Protein AF-A0A937RHE1-F1 (afdb_monomer)

Solvent-accessible surface area (backbone atoms only — not comparable to full-atom values): 15029 Å² total; per-residue (Å²): 144,81,67,66,70,60,59,54,51,48,53,62,42,54,72,34,67,71,50,38,52,54,50,46,67,74,44,35,87,71,42,50,63,52,26,55,53,49,40,38,48,42,70,46,71,78,55,60,64,62,79,79,52,76,48,65,84,82,64,41,83,76,36,77,43,82,47,74,41,59,58,66,60,47,47,50,53,52,52,56,64,56,53,80,70,56,85,48,73,66,47,54,58,52,46,58,68,46,66,73,49,72,81,49,36,36,16,33,38,41,34,26,29,76,56,45,65,76,44,75,66,50,42,71,42,32,18,44,83,89,45,78,41,71,59,81,38,77,48,76,50,92,69,33,27,41,45,35,30,20,69,41,74,59,48,33,42,36,44,26,52,55,89,83,68,91,41,73,49,71,47,97,68,41,20,29,60,34,40,34,88,60,88,67,59,71,42,74,41,85,92,28,60,38,48,80,73,63,54,52,66,70,26,30,45,85,70,89,88,71,93,77,92,58,55,74,29,51,77,76,66,95,68,20,42,42,57,55,56,11,48,75,71,77,35,90,66,64,54,72,70,58,50,53,56,37,31,53,41,74,75,56,71,49,77,45,71,62,129

pLDDT: mean 84.29, std 11.96, range [44.97, 96.94]

Sequence (259 aa):
ARARPFAELARQRLGDPEVADVLRGAVAAELDPVVAWLDRLRRLEMVPFGHLVPDEAMLPEESLRFCYVDAGWVRAAVDGA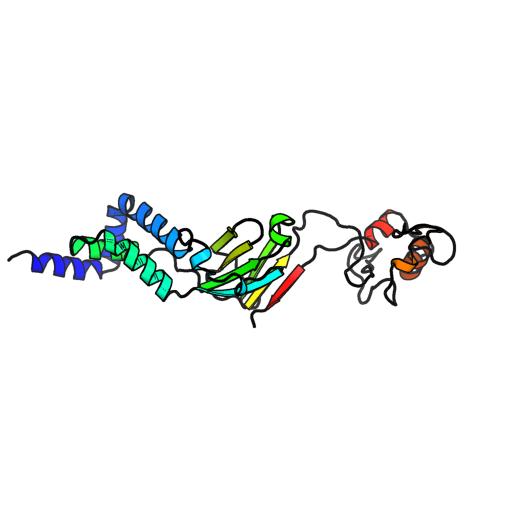LSVGVGHTLDSELNDLATAGAAPPGSGVLIRSTLVPNWPKTVITGYRGAAPVEPVRRIVVGTDIWLLLFPGLIDALTLAEPPQGLHFGLGDLETIQLRHLTGDIGSPVEDGDFPDPPGFDRFLRPITGGVGDGVLSLAGSDGSLLPELAAAHGLSTLASCQFALQMIKAPQLQTFERP

Mean predicted aligned error: 11.39 Å

Secondary structure (DSSP, 8-state):
---HHHHHHHHHHHTSHHHHHHHHHHTHHHHHHHHHHHHHHHTTTTS-HHHHS-SGGGS-TTEEEEEE--HHHHHHHHHHHHHTT-SSHHHHHHHHHHHTSPPPPSEEEEEE-THHHH-TT-EEEEEETTEEE--SEEEEETTTEEEEEESS--SEEEEE--S---EES--TTS-EEEE-SSSSTTPEEEEEEESSSS-GGGGBPPPSS-SS---B--SSSTT-HHHHHHHHTT-S---HHHHHHHTEEPPPEEEEE--

Nearest PDB structures (foldseek):
  7bk7-assembly2_BBB  TM=6.772E-01  e=6.137E-01  Pseudomonas [fluorescens] SBW25
  6nfs-assembly1_A  TM=6.729E-01  e=7.378E-01  Pseudomonas fluorescens
  4m9p-assembly1_A  TM=5.077E-01  e=3.641E+00  Homo sapiens
  1ywq-assembly1_A-2  TM=4.582E-01  e=6.328E+00  Bacillus cereus ATCC 14579

Radius of gyration: 29.68 Å; Cα contacts (8 Å, |Δi|>4): 368; chains: 1; bounding box: 83×34×88 Å

Organism: NCBI:txid1836974

Foldseek 3Di:
DPPPPVLVVVVVQLVPVVSLVVVCVVCVVVLVVVLVVLVCLLAVVVPDVCVVVVDCVVADEQDKDKFFDDQVVSLVVLVVVLVVPDPDSVSVSVSVSSSPHDRRFGIKMKGFYPCCQVQVPKDKWFADPPDTWAFPDWDDDDRGMIITTTNHDGFKMKTWHDQPDFDFAADPQQWFFQADCDDVGLHGDVVRTPPVVHDVQLQFDDDPPDDDDGHGQCDDDPSHDQCVSCVSVVHRGDDPVNVRSRRTDDIDMDMDGDD

Structure (mmCIF, N/CA/C/O backbone):
data_AF-A0A937RHE1-F1
#
_entry.id   AF-A0A937RHE1-F1
#
loop_
_atom_site.group_PDB
_atom_site.id
_atom_site.type_symbol
_atom_site.label_atom_id
_atom_site.label_alt_id
_atom_site.label_comp_id
_atom_site.label_asym_id
_atom_site.label_entity_id
_atom_site.label_seq_id
_atom_site.pdbx_PDB_ins_code
_atom_site.Cartn_x
_atom_site.Cartn_y
_atom_site.Cartn_z
_atom_site.occupancy
_atom_site.B_iso_or_equiv
_atom_site.auth_seq_id
_atom_site.auth_comp_id
_atom_site.auth_asym_id
_atom_site.auth_atom_id
_atom_site.pdbx_PDB_model_num
ATOM 1 N N . ALA A 1 1 ? -34.810 2.167 46.312 1.00 44.97 1 ALA A N 1
ATOM 2 C CA . ALA A 1 1 ? -35.051 1.004 45.428 1.00 44.97 1 ALA A CA 1
ATOM 3 C C . ALA A 1 1 ? -36.048 1.303 44.281 1.00 44.97 1 ALA A C 1
ATOM 5 O O . ALA A 1 1 ? -36.956 0.516 44.063 1.00 44.97 1 ALA A O 1
ATOM 6 N N . ARG A 1 2 ? -35.908 2.407 43.517 1.00 46.69 2 ARG A N 1
ATOM 7 C CA . ARG A 1 2 ? -36.928 2.820 42.514 1.00 46.69 2 ARG A CA 1
ATOM 8 C C . ARG A 1 2 ? -36.410 3.191 41.106 1.00 46.69 2 ARG A C 1
ATOM 10 O O . ARG A 1 2 ? -37.212 3.603 40.285 1.00 46.69 2 ARG A O 1
ATOM 17 N N . ALA A 1 3 ? -35.121 3.009 40.802 1.00 47.09 3 ALA A N 1
ATOM 18 C CA . ALA A 1 3 ? -34.521 3.430 39.520 1.00 47.09 3 ALA A CA 1
ATOM 19 C C . ALA A 1 3 ? -34.514 2.361 38.399 1.00 47.09 3 ALA A C 1
ATOM 21 O O . ALA A 1 3 ? -34.183 2.671 37.261 1.00 47.09 3 ALA A O 1
ATOM 22 N N . ARG A 1 4 ? -34.887 1.105 38.690 1.00 50.56 4 ARG A N 1
ATOM 23 C CA . ARG A 1 4 ? -34.807 -0.009 37.721 1.00 50.56 4 ARG A CA 1
ATOM 24 C C . ARG A 1 4 ? -35.717 0.099 36.475 1.00 50.56 4 ARG A C 1
ATOM 26 O O . ARG A 1 4 ? -35.223 -0.252 35.411 1.00 50.56 4 ARG A O 1
ATOM 33 N N . PRO A 1 5 ? -36.969 0.605 36.532 1.00 57.25 5 PRO A N 1
ATOM 34 C CA . PRO A 1 5 ? -37.855 0.552 35.364 1.00 57.25 5 PRO A CA 1
ATOM 35 C C . PRO A 1 5 ? -37.508 1.575 34.271 1.00 57.25 5 PRO A C 1
ATOM 37 O O . PRO A 1 5 ? -37.823 1.345 33.111 1.00 57.25 5 PRO A O 1
ATOM 40 N N . PHE A 1 6 ? -36.841 2.686 34.608 1.00 53.88 6 PHE A N 1
ATOM 41 C CA . PHE A 1 6 ? -36.452 3.693 33.613 1.00 53.88 6 PHE A CA 1
ATOM 42 C C . PHE A 1 6 ? -35.249 3.241 32.781 1.00 53.88 6 PHE A C 1
ATOM 44 O O . PHE A 1 6 ? -35.276 3.364 31.565 1.00 53.88 6 PHE A O 1
ATOM 51 N N . ALA A 1 7 ? -34.229 2.662 33.424 1.00 55.97 7 ALA A N 1
ATOM 52 C CA . ALA A 1 7 ? -33.053 2.137 32.729 1.00 55.97 7 ALA A CA 1
ATOM 53 C C . ALA A 1 7 ? -33.411 0.975 31.789 1.00 55.97 7 ALA A C 1
ATOM 55 O O . ALA A 1 7 ? -32.849 0.850 30.714 1.00 55.97 7 ALA A O 1
ATOM 56 N N . GLU A 1 8 ? -34.369 0.130 32.168 1.00 57.59 8 GLU A N 1
ATOM 57 C CA . GLU A 1 8 ? -34.818 -0.989 31.332 1.00 57.59 8 GLU A CA 1
ATOM 58 C C . GLU A 1 8 ? -35.641 -0.515 30.121 1.00 57.59 8 GLU A C 1
ATOM 60 O O . GLU A 1 8 ? -35.449 -1.009 29.012 1.00 57.59 8 GLU A O 1
ATOM 65 N N . LEU A 1 9 ? -36.485 0.508 30.307 1.00 59.41 9 LEU A N 1
ATOM 66 C CA . LEU A 1 9 ? -37.241 1.148 29.227 1.00 59.41 9 LEU A CA 1
ATOM 67 C C . LEU A 1 9 ? -36.334 1.951 28.280 1.00 59.41 9 LEU A C 1
ATOM 69 O O . LEU A 1 9 ? -36.542 1.924 27.069 1.00 59.41 9 LEU A O 1
ATOM 73 N N . ALA A 1 10 ? -35.322 2.639 28.819 1.00 58.56 10 ALA A N 1
ATOM 74 C CA . ALA A 1 10 ? -34.298 3.330 28.039 1.00 58.56 10 ALA A CA 1
ATOM 75 C C . ALA A 1 10 ? -33.525 2.335 27.167 1.00 58.56 10 ALA A C 1
ATOM 77 O O . ALA A 1 10 ? -33.456 2.529 25.960 1.00 58.56 10 ALA A O 1
ATOM 78 N N . ARG A 1 11 ? -33.084 1.205 27.731 1.00 58.00 11 ARG A N 1
ATOM 79 C CA . ARG A 1 11 ? -32.400 0.129 26.996 1.00 58.00 11 ARG A CA 1
ATOM 80 C C . ARG A 1 11 ? -33.259 -0.488 25.892 1.00 58.00 11 ARG A C 1
ATOM 82 O O . ARG A 1 11 ? -32.779 -0.724 24.789 1.00 58.00 11 ARG A O 1
ATOM 89 N N . GLN A 1 12 ? -34.546 -0.706 26.168 1.00 64.00 12 GLN A N 1
ATOM 90 C CA . GLN A 1 12 ? -35.499 -1.213 25.176 1.00 64.00 12 GLN A CA 1
ATOM 91 C C . GLN A 1 12 ? -35.728 -0.218 24.027 1.00 64.00 12 GLN A C 1
ATOM 93 O O . GLN A 1 12 ? -35.983 -0.636 22.902 1.00 64.00 12 GLN A O 1
ATOM 98 N N . ARG A 1 13 ? -35.626 1.089 24.302 1.00 62.69 13 ARG A N 1
ATOM 99 C CA . ARG A 1 13 ? -35.752 2.158 23.304 1.00 62.69 13 ARG A CA 1
ATOM 100 C C . ARG A 1 13 ? -34.444 2.459 22.577 1.00 62.69 13 ARG A C 1
ATOM 102 O O . ARG A 1 13 ? -34.505 2.775 21.406 1.00 62.69 13 ARG A O 1
ATOM 109 N N . LEU A 1 14 ? -33.282 2.304 23.205 1.00 60.06 14 LEU A N 1
ATOM 110 C CA . LEU A 1 14 ? -31.975 2.397 22.540 1.00 60.06 14 LEU A CA 1
ATOM 111 C C . LEU A 1 14 ? -31.727 1.247 21.555 1.00 60.06 14 LEU A C 1
ATOM 113 O O . LEU A 1 14 ? -30.975 1.416 20.603 1.00 60.06 14 LEU A O 1
ATOM 117 N N . GLY A 1 15 ? -32.378 0.097 21.752 1.00 63.94 15 GLY A N 1
ATOM 118 C CA . GLY A 1 15 ? -32.397 -0.982 20.762 1.00 63.94 15 GLY A CA 1
ATOM 119 C C . GLY A 1 15 ? -33.229 -0.674 19.508 1.00 63.94 15 GLY A C 1
ATOM 120 O O . GLY A 1 15 ? -33.158 -1.436 18.546 1.00 63.94 15 GLY A O 1
ATOM 121 N N . ASP A 1 16 ? -34.017 0.408 19.511 1.00 75.38 16 ASP A N 1
ATOM 122 C CA . ASP A 1 16 ? -34.764 0.886 18.348 1.00 75.38 16 ASP A CA 1
ATOM 123 C C . ASP A 1 16 ? -33.854 1.793 17.492 1.00 75.38 16 ASP A C 1
ATOM 125 O O . ASP A 1 16 ? -33.416 2.842 17.980 1.00 75.38 16 ASP A O 1
ATOM 129 N N . PRO A 1 17 ? -33.539 1.417 16.236 1.00 70.75 17 PRO A N 1
ATOM 130 C CA . PRO A 1 17 ? -32.607 2.167 15.395 1.00 70.75 17 PRO A CA 1
ATOM 131 C C . PRO A 1 17 ? -33.043 3.619 15.154 1.00 70.75 17 PRO A C 1
ATOM 133 O O . PRO A 1 17 ? -32.187 4.499 15.119 1.00 70.75 17 PRO A O 1
ATOM 136 N N . GLU A 1 18 ? -34.349 3.906 15.082 1.00 75.00 18 GLU A N 1
ATOM 137 C CA . GLU A 1 18 ? -34.843 5.286 14.932 1.00 75.00 18 GLU A CA 1
ATOM 138 C C . GLU A 1 18 ? -34.515 6.149 16.158 1.00 75.00 18 GLU A C 1
ATOM 140 O O . GLU A 1 18 ? -34.122 7.310 16.039 1.00 75.00 18 GLU A O 1
ATOM 145 N N . VAL A 1 19 ? -34.651 5.587 17.359 1.00 74.44 19 VAL A N 1
ATOM 146 C CA . VAL A 1 19 ? -34.380 6.306 18.610 1.00 74.44 19 VAL A CA 1
ATOM 147 C C . VAL A 1 19 ? -32.877 6.474 18.821 1.00 74.44 19 VAL A C 1
ATOM 149 O O . VAL A 1 19 ? -32.442 7.535 19.271 1.00 74.44 19 VAL A O 1
ATOM 152 N N . ALA A 1 20 ? -32.081 5.460 18.476 1.00 70.44 20 ALA A N 1
ATOM 153 C CA . ALA A 1 20 ? -30.625 5.534 18.519 1.00 70.44 20 ALA A CA 1
ATOM 154 C C . ALA A 1 20 ? -30.082 6.639 17.598 1.00 70.44 20 ALA A C 1
ATOM 156 O O . ALA A 1 20 ? -29.205 7.397 18.013 1.00 70.44 20 ALA A O 1
ATOM 157 N N . ASP A 1 21 ? -30.640 6.786 16.393 1.00 75.88 21 ASP A N 1
ATOM 158 C CA . ASP A 1 21 ? -30.241 7.834 15.449 1.00 75.88 21 ASP A CA 1
ATOM 159 C C . ASP A 1 21 ? -30.641 9.236 15.930 1.00 75.88 21 ASP A C 1
ATOM 161 O O . ASP A 1 21 ? -29.837 10.170 15.853 1.00 75.88 21 ASP A O 1
ATOM 165 N N . VAL A 1 22 ? -31.840 9.396 16.502 1.00 79.62 22 VAL A N 1
ATOM 166 C CA . VAL A 1 22 ? -32.271 10.673 17.101 1.00 79.62 22 VAL A CA 1
ATOM 167 C C . VAL A 1 22 ? -31.386 11.055 18.290 1.00 79.62 22 VAL A C 1
ATOM 169 O O . VAL A 1 22 ? -30.974 12.211 18.405 1.00 79.62 22 VAL A O 1
ATOM 172 N N . LEU A 1 23 ? -31.063 10.097 19.164 1.00 73.69 23 LEU A N 1
ATOM 173 C CA . LEU A 1 23 ? -30.170 10.326 20.299 1.00 73.69 23 LEU A CA 1
ATOM 174 C C . LEU A 1 23 ? -28.760 10.672 19.831 1.00 73.69 23 LEU A C 1
ATOM 176 O O . LEU A 1 23 ? -28.210 11.664 20.301 1.00 73.69 23 LEU A O 1
ATOM 180 N N . ARG A 1 24 ? -28.204 9.928 18.867 1.00 74.19 24 ARG A N 1
ATOM 181 C CA . ARG A 1 24 ? -26.902 10.244 18.269 1.00 74.19 24 ARG A CA 1
ATOM 182 C C . ARG A 1 24 ? -26.891 11.660 17.705 1.00 74.19 24 ARG A C 1
ATOM 184 O O . ARG A 1 24 ? -25.941 12.383 17.965 1.00 74.19 24 ARG A O 1
ATOM 191 N N . GLY A 1 25 ? -27.944 12.077 17.001 1.00 76.81 25 GLY A N 1
ATOM 192 C CA . GLY A 1 25 ? -28.067 13.447 16.501 1.00 76.81 25 GLY A CA 1
ATOM 193 C C . GLY A 1 25 ? -28.091 14.501 17.615 1.00 76.81 25 GLY A C 1
ATOM 194 O O . GLY A 1 25 ? -27.499 15.566 17.465 1.00 76.81 25 GLY A O 1
ATOM 195 N N . ALA A 1 26 ? -28.733 14.201 18.746 1.00 81.38 26 ALA A N 1
ATOM 196 C CA . ALA A 1 26 ? -28.833 15.117 19.881 1.00 81.38 26 ALA A CA 1
ATOM 197 C C . ALA A 1 26 ? -27.526 15.262 20.681 1.00 81.38 26 ALA A C 1
ATOM 199 O O . ALA A 1 26 ? -27.297 16.329 21.244 1.00 81.38 26 ALA A O 1
ATOM 200 N N . VAL A 1 27 ? -26.688 14.218 20.727 1.00 80.75 27 VAL A N 1
ATOM 201 C CA . VAL A 1 27 ? -25.397 14.209 21.451 1.00 80.75 27 VAL A CA 1
ATOM 202 C C . VAL A 1 27 ? -24.177 14.148 20.521 1.00 80.75 27 VAL A C 1
ATOM 204 O O . VAL A 1 27 ? -23.081 13.772 20.936 1.00 80.75 27 VAL A O 1
ATOM 207 N N . ALA A 1 28 ? -24.356 14.475 19.238 1.00 80.81 28 ALA A N 1
ATOM 208 C CA . ALA A 1 28 ? -23.305 14.363 18.224 1.00 80.81 28 ALA A CA 1
ATOM 209 C C . ALA A 1 28 ? -22.084 15.226 18.570 1.00 80.81 28 ALA A C 1
ATOM 211 O O . ALA A 1 28 ? -20.951 14.774 18.449 1.00 80.81 28 ALA A O 1
ATOM 212 N N . ALA A 1 29 ? -22.304 16.444 19.075 1.00 84.56 29 ALA A N 1
ATOM 213 C CA . ALA A 1 29 ? -21.222 17.363 19.420 1.00 84.56 29 ALA A CA 1
ATOM 214 C C . ALA A 1 29 ? -20.269 16.783 20.483 1.00 84.56 29 ALA A C 1
ATOM 216 O O . ALA A 1 29 ? -19.065 17.044 20.446 1.00 84.56 29 ALA A O 1
ATOM 217 N N . GLU A 1 30 ? -20.797 15.987 21.413 1.00 83.44 30 GLU A N 1
ATOM 218 C CA . GLU A 1 30 ? -20.032 15.312 22.456 1.00 83.44 30 GLU A CA 1
ATOM 219 C C . GLU A 1 30 ? -19.491 13.944 22.014 1.00 83.44 30 GLU A C 1
ATOM 221 O O . GLU A 1 30 ? -18.384 13.572 22.410 1.00 83.44 30 GLU A O 1
ATOM 226 N N . LEU A 1 31 ? -20.241 13.194 21.197 1.00 82.12 31 LEU A N 1
ATOM 227 C CA . LEU A 1 31 ? -19.858 11.850 20.750 1.00 82.12 31 LEU A CA 1
ATOM 228 C C . LEU A 1 31 ? -18.868 11.848 19.582 1.00 82.12 31 LEU A C 1
ATOM 230 O O . LEU A 1 31 ? -17.994 10.981 19.547 1.00 82.12 31 LEU A O 1
ATOM 234 N N . ASP A 1 32 ? -18.958 12.791 18.647 1.00 86.88 32 ASP A N 1
ATOM 235 C CA . ASP A 1 32 ? -18.118 12.821 17.443 1.00 86.88 32 ASP A CA 1
ATOM 236 C C . ASP A 1 32 ? -16.611 12.831 17.766 1.00 86.88 32 ASP A C 1
ATOM 238 O O . ASP A 1 32 ? -15.871 12.049 17.158 1.00 86.88 32 ASP A O 1
ATOM 242 N N . PRO A 1 33 ? -16.110 13.610 18.752 1.00 89.12 33 PRO A N 1
ATOM 243 C CA . PRO A 1 33 ? -14.707 13.540 19.159 1.00 89.12 33 PRO A CA 1
ATOM 244 C C . PRO A 1 33 ? -14.303 12.162 19.699 1.00 89.12 33 PRO A C 1
ATOM 246 O O . PRO A 1 33 ? -13.182 11.709 19.454 1.00 89.12 33 PRO A O 1
ATOM 249 N N . VAL A 1 34 ? -15.207 11.484 20.415 1.00 88.12 34 VAL A N 1
ATOM 250 C CA . VAL A 1 34 ? -14.971 10.143 20.968 1.00 88.12 34 VAL A CA 1
ATOM 251 C C . VAL A 1 34 ? -14.924 9.115 19.845 1.00 88.12 34 VAL A C 1
ATOM 253 O O . VAL A 1 34 ? -13.983 8.328 19.784 1.00 88.12 34 VAL A O 1
ATOM 256 N N . VAL A 1 35 ? -15.883 9.150 18.917 1.00 88.81 35 VAL A N 1
ATOM 257 C CA . VAL A 1 35 ? -15.904 8.267 17.743 1.00 88.81 35 VAL A CA 1
ATOM 258 C C . VAL A 1 35 ? -14.654 8.479 16.896 1.00 88.81 35 VAL A C 1
ATOM 260 O O . VAL A 1 35 ? -13.988 7.503 16.555 1.00 88.81 35 VAL A O 1
ATOM 263 N N . ALA A 1 36 ? -14.268 9.731 16.635 1.00 90.69 36 ALA A N 1
ATOM 264 C CA . ALA A 1 36 ? -13.051 10.052 15.897 1.00 90.69 36 ALA A CA 1
ATOM 265 C C . ALA A 1 36 ? -11.793 9.525 16.606 1.00 90.69 36 ALA A C 1
ATOM 267 O O . ALA A 1 36 ? -10.903 8.966 15.960 1.00 90.69 36 ALA A O 1
ATOM 268 N N . TRP A 1 37 ? -11.716 9.656 17.933 1.00 92.19 37 TRP A N 1
ATOM 269 C CA . TRP A 1 37 ? -10.617 9.107 18.727 1.00 92.19 37 TRP A CA 1
ATOM 270 C C . TRP A 1 37 ? -10.583 7.569 18.689 1.00 92.19 37 TRP A C 1
ATOM 272 O O . TRP A 1 37 ? -9.520 6.983 18.470 1.00 92.19 37 TRP A O 1
ATOM 282 N N . LEU A 1 38 ? -11.735 6.905 18.812 1.00 92.19 38 LEU A N 1
ATOM 283 C CA . LEU A 1 38 ? -11.844 5.450 18.688 1.00 92.19 38 LEU A CA 1
ATOM 284 C C . LEU A 1 38 ? -11.510 4.970 17.273 1.00 92.19 38 LEU A C 1
ATOM 286 O O . LEU A 1 38 ? -10.869 3.940 17.112 1.00 92.19 38 LEU A O 1
ATOM 290 N N . ASP A 1 39 ? -11.864 5.718 16.234 1.00 92.69 39 ASP A N 1
ATOM 291 C CA . ASP A 1 39 ? -11.529 5.374 14.853 1.00 92.69 39 ASP A CA 1
ATOM 292 C C . ASP A 1 39 ? -10.020 5.413 14.597 1.00 92.69 39 ASP A C 1
ATOM 294 O O . ASP A 1 39 ? -9.490 4.581 13.856 1.00 92.69 39 ASP A O 1
ATOM 298 N N . ARG A 1 40 ? -9.297 6.316 15.270 1.00 94.31 40 ARG A N 1
ATOM 299 C CA . ARG A 1 40 ? -7.829 6.279 15.290 1.00 94.31 40 ARG A CA 1
ATOM 300 C C . ARG A 1 40 ? -7.320 4.990 15.938 1.00 94.31 40 ARG A C 1
ATOM 302 O O . ARG A 1 40 ? -6.376 4.393 15.423 1.00 94.31 40 ARG A O 1
ATOM 309 N N . LEU A 1 41 ? -7.956 4.514 17.015 1.00 93.25 41 LEU A N 1
ATOM 310 C CA . LEU A 1 41 ? -7.621 3.220 17.628 1.00 93.25 41 LEU A CA 1
ATOM 311 C C . LEU A 1 41 ? -7.898 2.056 16.671 1.00 93.25 41 LEU A C 1
ATOM 313 O O . LEU A 1 41 ? -7.043 1.189 16.512 1.00 93.25 41 LEU A O 1
ATOM 317 N N . ARG A 1 42 ? -9.050 2.067 15.986 1.00 93.31 42 ARG A N 1
ATOM 318 C CA . ARG A 1 42 ? -9.441 1.034 15.013 1.00 93.31 42 ARG A CA 1
ATOM 319 C C . ARG A 1 42 ? -8.471 0.941 13.837 1.00 93.31 42 ARG A C 1
ATOM 321 O O . ARG A 1 42 ? -8.188 -0.152 13.360 1.00 93.31 42 ARG A O 1
ATOM 328 N N . ARG A 1 43 ? -7.899 2.073 13.413 1.00 93.88 43 ARG A N 1
ATOM 329 C CA . ARG A 1 43 ? -6.814 2.140 12.416 1.00 93.88 43 ARG A CA 1
ATOM 330 C C . ARG A 1 43 ? -5.419 1.899 13.000 1.00 93.88 43 ARG A C 1
ATOM 332 O O . ARG A 1 43 ? -4.430 2.092 12.294 1.00 93.88 43 ARG A O 1
ATOM 339 N N . LEU A 1 44 ? -5.320 1.474 14.260 1.00 93.94 44 LEU A N 1
ATOM 340 C CA . LEU A 1 44 ? -4.080 1.177 14.988 1.00 93.94 44 LEU A CA 1
ATOM 341 C C . LEU A 1 44 ? -3.164 2.394 15.193 1.00 93.94 44 LEU A C 1
ATOM 343 O O . LEU A 1 44 ? -1.952 2.246 15.341 1.00 93.94 44 LEU A O 1
ATOM 347 N N . GLU A 1 45 ? -3.683 3.622 15.123 1.00 93.75 45 GLU A N 1
ATOM 348 C CA . GLU A 1 45 ? -2.861 4.844 15.176 1.00 93.75 45 GLU A CA 1
ATOM 349 C C . GLU A 1 45 ? -2.207 5.074 16.530 1.00 93.75 45 GLU A C 1
ATOM 351 O O . GLU A 1 45 ? -1.165 5.716 16.615 1.00 93.75 45 GLU A O 1
ATOM 356 N N . MET A 1 46 ? -2.821 4.536 17.576 1.00 90.19 46 MET A N 1
ATOM 357 C CA . MET A 1 46 ? -2.379 4.694 18.957 1.00 90.19 46 MET A CA 1
ATOM 358 C C . MET A 1 46 ? -1.626 3.469 19.478 1.00 90.19 46 MET A C 1
ATOM 360 O O . MET A 1 46 ? -1.300 3.415 20.658 1.00 90.19 46 MET A O 1
ATOM 364 N N . VAL A 1 47 ? -1.357 2.487 18.613 1.00 91.44 47 VAL A N 1
ATOM 365 C CA . VAL A 1 47 ? -0.666 1.250 18.976 1.00 91.44 47 VAL A CA 1
ATOM 366 C C . VAL A 1 47 ? 0.814 1.399 18.615 1.00 91.44 47 VAL A C 1
ATOM 368 O O . VAL A 1 47 ? 1.131 1.545 17.431 1.00 91.44 47 VAL A O 1
ATOM 371 N N . PRO A 1 48 ? 1.733 1.384 19.599 1.00 91.56 48 PRO A N 1
ATOM 372 C CA . PRO A 1 48 ? 3.161 1.421 19.315 1.00 91.56 48 PRO A CA 1
ATOM 373 C C . PRO A 1 48 ? 3.592 0.255 18.423 1.00 91.56 48 PRO A C 1
ATOM 375 O O . PRO A 1 48 ? 3.124 -0.871 18.586 1.00 91.56 48 PRO A O 1
ATOM 378 N N . PHE A 1 49 ? 4.534 0.512 17.514 1.00 90.31 49 PHE A N 1
ATOM 379 C CA . PHE A 1 49 ? 4.984 -0.483 16.539 1.00 90.31 49 PHE A CA 1
ATOM 380 C C . PHE A 1 49 ? 5.506 -1.776 17.180 1.00 90.31 49 PHE A C 1
ATOM 382 O O . PHE A 1 49 ? 5.194 -2.854 16.690 1.00 90.31 49 PHE A O 1
ATOM 389 N N . GLY A 1 50 ? 6.202 -1.689 18.319 1.00 91.12 50 GLY A N 1
ATOM 390 C CA . GLY A 1 50 ? 6.687 -2.868 19.047 1.00 91.12 50 GLY A CA 1
ATOM 391 C C . GLY A 1 50 ? 5.583 -3.797 19.574 1.00 91.12 50 GLY A C 1
ATOM 392 O O . GLY A 1 50 ? 5.869 -4.928 19.938 1.00 91.12 50 GLY A O 1
ATOM 393 N N . HIS A 1 51 ? 4.316 -3.368 19.598 1.00 90.94 51 HIS A N 1
ATOM 394 C CA . HIS A 1 51 ? 3.189 -4.269 19.870 1.00 90.94 51 HIS A CA 1
ATOM 395 C C . HIS A 1 51 ? 2.646 -4.947 18.607 1.00 90.94 51 HIS A C 1
ATOM 397 O O . HIS A 1 51 ? 1.982 -5.974 18.714 1.00 90.94 51 HIS A O 1
ATOM 403 N N . LEU A 1 52 ? 2.908 -4.380 17.427 1.00 91.38 52 LEU A N 1
ATOM 404 C CA . LEU A 1 52 ? 2.525 -4.950 16.133 1.00 91.38 52 LEU A CA 1
ATOM 405 C C . LEU A 1 52 ? 3.583 -5.938 15.630 1.00 91.38 52 LEU A C 1
ATOM 407 O O . LEU A 1 52 ? 3.243 -6.983 15.081 1.00 91.38 52 LEU A O 1
ATOM 411 N N . VAL A 1 53 ? 4.859 -5.610 15.843 1.00 93.31 53 VAL A N 1
ATOM 412 C CA . VAL A 1 53 ? 6.020 -6.432 15.489 1.00 93.31 53 VAL A CA 1
ATOM 413 C C . VAL A 1 53 ? 6.913 -6.556 16.731 1.00 93.31 53 VAL A C 1
ATOM 415 O O . VAL A 1 53 ? 7.815 -5.740 16.918 1.00 93.31 53 VAL A O 1
ATOM 418 N N . PRO A 1 54 ? 6.630 -7.522 17.626 1.00 90.62 54 PRO A N 1
ATOM 419 C CA . PRO A 1 54 ? 7.360 -7.659 18.889 1.00 90.62 54 PRO A CA 1
ATOM 420 C C . PRO A 1 54 ? 8.814 -8.112 18.749 1.00 90.62 54 PRO A C 1
ATOM 422 O O . PRO A 1 54 ? 9.625 -7.812 19.621 1.00 90.62 54 PRO A O 1
ATOM 425 N N . ASP A 1 55 ? 9.137 -8.838 17.679 1.00 91.50 55 ASP A N 1
ATOM 426 C CA . ASP A 1 55 ? 10.472 -9.374 17.418 1.00 91.50 55 ASP A CA 1
ATOM 427 C C . ASP A 1 55 ? 10.964 -8.902 16.045 1.00 91.50 55 ASP A C 1
ATOM 429 O O . ASP A 1 55 ? 10.230 -8.956 15.056 1.00 91.50 55 ASP A O 1
ATOM 433 N N . GLU A 1 56 ? 12.214 -8.452 15.970 1.00 85.62 56 GLU A N 1
ATOM 434 C CA . GLU A 1 56 ? 12.825 -7.976 14.729 1.00 85.62 56 GLU A CA 1
ATOM 435 C C . GLU A 1 56 ? 12.884 -9.066 13.645 1.00 85.62 56 GLU A C 1
ATOM 437 O O . GLU A 1 56 ? 12.718 -8.774 12.460 1.00 85.62 56 GLU A O 1
ATOM 442 N N . ALA A 1 57 ? 13.017 -10.338 14.028 1.00 93.06 57 ALA A N 1
ATOM 443 C CA . ALA A 1 57 ? 13.011 -11.464 13.099 1.00 93.06 57 ALA A CA 1
ATOM 444 C C . ALA A 1 57 ? 11.661 -11.647 12.380 1.00 93.06 57 ALA A C 1
ATOM 446 O O . ALA A 1 57 ? 11.597 -12.306 11.337 1.00 93.06 57 ALA A O 1
ATOM 447 N N . MET A 1 58 ? 10.575 -11.056 12.893 1.00 93.38 58 MET A N 1
ATOM 448 C CA . MET A 1 58 ? 9.279 -11.055 12.207 1.00 93.38 58 MET A CA 1
ATOM 449 C C . MET A 1 58 ? 9.288 -10.148 10.970 1.00 93.38 58 MET A C 1
ATOM 451 O O . MET A 1 58 ? 8.590 -10.446 9.995 1.00 93.38 58 MET A O 1
ATOM 455 N N . LEU A 1 59 ? 10.108 -9.090 10.975 1.00 95.69 59 LEU A N 1
ATOM 456 C CA . LEU A 1 59 ? 10.283 -8.166 9.854 1.00 95.69 59 LEU A CA 1
ATOM 457 C C . LEU A 1 59 ? 11.780 -7.852 9.613 1.00 95.69 59 LEU A C 1
ATOM 459 O O . LEU A 1 59 ? 12.247 -6.754 9.942 1.00 95.69 59 LEU A O 1
ATOM 463 N N . PRO A 1 60 ? 12.537 -8.808 9.035 1.00 95.06 60 PRO 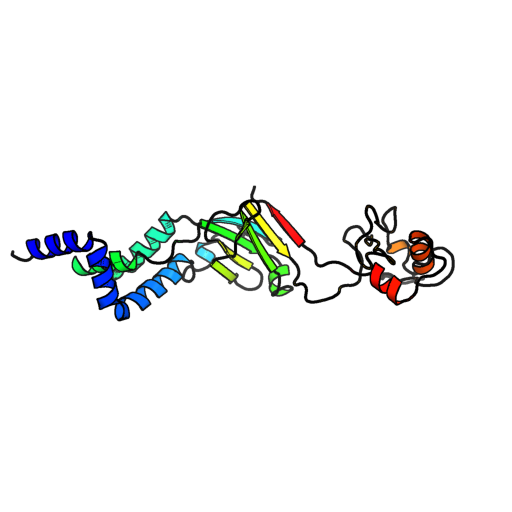A N 1
ATOM 464 C CA . PRO A 1 60 ? 13.940 -8.608 8.672 1.00 95.06 60 PRO A CA 1
ATOM 465 C C . PRO A 1 60 ? 14.133 -7.491 7.638 1.00 95.06 60 PRO A C 1
ATOM 467 O O . PRO A 1 60 ? 13.178 -7.052 6.994 1.00 95.06 60 PRO A O 1
ATOM 470 N N . GLU A 1 61 ? 15.373 -7.045 7.450 1.00 94.25 61 GLU A N 1
ATOM 471 C CA . GLU A 1 61 ? 15.719 -6.107 6.375 1.00 94.25 61 GLU A CA 1
ATOM 472 C C . GLU A 1 61 ? 15.414 -6.693 4.991 1.00 94.25 61 GLU A C 1
ATOM 474 O O . GLU A 1 61 ? 15.535 -7.900 4.778 1.00 94.25 61 GLU A O 1
ATOM 479 N N . GLU A 1 62 ? 14.991 -5.822 4.071 1.00 94.69 62 GLU A N 1
ATOM 480 C CA . GLU A 1 62 ? 14.559 -6.172 2.711 1.00 94.69 62 GLU A CA 1
ATOM 481 C C . GLU A 1 62 ? 13.503 -7.290 2.691 1.00 94.69 62 GLU A C 1
ATOM 483 O O . GLU A 1 62 ? 13.611 -8.290 1.979 1.00 94.69 62 GLU A O 1
ATOM 488 N N . SER A 1 63 ? 12.455 -7.118 3.504 1.00 94.94 63 SER A N 1
ATOM 489 C CA . SER A 1 63 ? 11.359 -8.080 3.612 1.00 94.94 63 SER A CA 1
ATOM 490 C C . SER A 1 63 ? 9.975 -7.443 3.498 1.00 94.94 63 SER A C 1
ATOM 492 O O . SER A 1 63 ? 9.750 -6.275 3.830 1.00 94.94 63 SER A O 1
ATOM 494 N N . LEU A 1 64 ? 9.024 -8.260 3.039 1.00 95.25 64 LEU A N 1
ATOM 495 C CA . LEU A 1 64 ? 7.605 -7.936 2.948 1.00 95.25 64 LEU A CA 1
ATOM 496 C C . LEU A 1 64 ? 6.791 -9.013 3.667 1.00 95.25 64 LEU A C 1
ATOM 498 O O . LEU A 1 64 ? 7.003 -10.212 3.470 1.00 95.25 64 LEU A O 1
ATOM 502 N N . ARG A 1 65 ? 5.837 -8.589 4.498 1.00 95.31 65 ARG A N 1
ATOM 503 C CA . ARG A 1 65 ? 4.929 -9.474 5.236 1.00 95.31 65 ARG A CA 1
ATOM 504 C C . ARG A 1 65 ? 3.481 -9.056 5.027 1.00 95.31 65 ARG A C 1
ATOM 506 O O . ARG A 1 65 ? 3.095 -7.946 5.389 1.00 95.31 65 ARG A O 1
ATOM 513 N N . PHE A 1 66 ? 2.674 -9.977 4.511 1.00 95.81 66 PHE A N 1
ATOM 514 C CA . PHE A 1 66 ? 1.218 -9.879 4.579 1.00 95.81 66 PHE A CA 1
ATOM 515 C C . PHE A 1 66 ? 0.746 -10.291 5.975 1.00 95.81 66 PHE A C 1
ATOM 517 O O . PHE A 1 66 ? 1.241 -11.268 6.540 1.00 95.81 66 PHE A O 1
ATOM 524 N N . CYS A 1 67 ? -0.220 -9.566 6.531 1.00 94.19 67 CYS A N 1
ATOM 525 C CA . CYS A 1 67 ? -0.812 -9.883 7.825 1.00 94.19 67 CYS A CA 1
ATOM 526 C C . CYS A 1 67 ? -2.330 -9.682 7.824 1.00 94.19 67 CYS A C 1
ATOM 528 O O . CYS A 1 67 ? -2.893 -8.961 6.997 1.00 94.19 67 CYS A O 1
ATOM 530 N N . TYR A 1 68 ? -2.991 -10.321 8.784 1.00 94.50 68 TYR A N 1
ATOM 531 C CA . TYR A 1 68 ? -4.404 -10.106 9.072 1.00 94.50 68 TYR A CA 1
ATOM 532 C C . TYR A 1 68 ? -4.538 -9.176 10.268 1.00 94.50 68 TYR A C 1
ATOM 534 O O . TYR A 1 68 ? -3.733 -9.232 11.199 1.00 94.50 68 TYR A O 1
ATOM 542 N N . VAL A 1 69 ? -5.575 -8.346 10.248 1.00 94.25 69 VAL A N 1
ATOM 543 C CA . VAL A 1 69 ? -5.958 -7.551 11.411 1.00 94.25 69 VAL A CA 1
ATOM 544 C C . VAL A 1 69 ? -7.159 -8.237 12.045 1.00 94.25 69 VAL A C 1
ATOM 546 O O . VAL A 1 69 ? -8.220 -8.353 11.435 1.00 94.25 69 VAL A O 1
ATOM 549 N N . ASP A 1 70 ? -6.973 -8.741 13.262 1.00 92.81 70 ASP A N 1
ATOM 550 C CA . ASP A 1 70 ? -8.030 -9.437 13.986 1.00 92.81 70 ASP A CA 1
ATOM 551 C C . ASP A 1 70 ? -9.078 -8.430 14.488 1.00 92.81 70 ASP A C 1
ATOM 553 O O . ASP A 1 70 ? -8.815 -7.595 15.360 1.00 92.81 70 ASP A O 1
ATOM 557 N N . ALA A 1 71 ? -10.285 -8.505 13.925 1.00 91.75 71 ALA A N 1
ATOM 558 C CA . ALA A 1 71 ? -11.384 -7.615 14.288 1.00 91.75 71 ALA A CA 1
ATOM 559 C C . ALA A 1 71 ? -11.829 -7.787 15.753 1.00 91.75 71 ALA A C 1
ATOM 561 O O . ALA A 1 71 ? -12.300 -6.826 16.361 1.00 91.75 71 ALA A O 1
ATOM 562 N N . GLY A 1 72 ? -11.668 -8.982 16.330 1.00 91.94 72 GLY A N 1
ATOM 563 C CA . GLY A 1 72 ? -11.943 -9.259 17.737 1.00 91.94 72 GLY A CA 1
ATOM 564 C C . GLY A 1 72 ? -10.947 -8.563 18.661 1.00 91.94 72 GLY A C 1
ATOM 565 O O . GLY A 1 72 ? -11.362 -7.954 19.645 1.00 91.94 72 GLY A O 1
ATOM 566 N N . TRP A 1 73 ? -9.657 -8.565 18.316 1.00 92.38 73 TRP A N 1
ATOM 567 C CA . TRP A 1 73 ? -8.629 -7.820 19.049 1.00 92.38 73 TRP A CA 1
ATOM 568 C C . TRP A 1 73 ? -8.877 -6.308 18.995 1.00 92.38 73 TRP A C 1
ATOM 570 O O . TRP A 1 73 ? -8.842 -5.641 20.030 1.00 92.38 73 TRP A O 1
ATOM 580 N N . VAL A 1 74 ? -9.207 -5.763 17.815 1.00 92.94 74 VAL A N 1
ATOM 581 C CA . VAL A 1 74 ? -9.526 -4.330 17.680 1.00 92.94 74 VAL A CA 1
ATOM 582 C C . VAL A 1 74 ? -10.782 -3.969 18.473 1.00 92.94 74 VAL A C 1
ATOM 584 O O . VAL A 1 74 ? -10.803 -2.951 19.166 1.00 92.94 74 VAL A O 1
ATOM 587 N N . ARG A 1 75 ? -11.818 -4.814 18.418 1.00 90.62 75 ARG A N 1
ATOM 588 C CA . ARG A 1 75 ? -13.031 -4.640 19.220 1.00 90.62 75 ARG A CA 1
ATOM 589 C C . ARG A 1 75 ? -12.717 -4.646 20.713 1.00 90.62 75 ARG A C 1
ATOM 591 O O . ARG A 1 75 ? -13.129 -3.728 21.408 1.00 90.62 75 ARG A O 1
ATOM 598 N N . ALA A 1 76 ? -11.938 -5.614 21.189 1.00 91.12 76 ALA A N 1
ATOM 599 C CA . ALA A 1 76 ? -11.540 -5.686 22.591 1.00 91.12 76 ALA A CA 1
ATOM 600 C C . ALA A 1 76 ? -10.750 -4.443 23.039 1.00 91.12 76 ALA A C 1
ATOM 602 O O . ALA A 1 76 ? -10.936 -3.970 24.159 1.00 91.12 76 ALA A O 1
ATOM 603 N N . ALA A 1 77 ? -9.906 -3.875 22.170 1.00 91.06 77 ALA A N 1
ATOM 604 C CA . ALA A 1 77 ? -9.196 -2.627 22.453 1.00 91.06 77 ALA A CA 1
ATOM 605 C C . ALA A 1 77 ? -10.150 -1.423 22.576 1.00 91.06 77 ALA A C 1
ATOM 607 O O . ALA A 1 77 ? -9.993 -0.606 23.485 1.00 91.06 77 ALA A O 1
ATOM 608 N N . VAL A 1 78 ? -11.154 -1.326 21.696 1.00 90.62 78 VAL A N 1
ATOM 609 C CA . VAL A 1 78 ? -12.214 -0.301 21.755 1.00 90.62 78 VAL A CA 1
ATOM 610 C C . VAL A 1 78 ? -13.060 -0.450 23.020 1.00 90.62 78 VAL A C 1
ATOM 612 O O . VAL A 1 78 ? -13.249 0.531 23.741 1.00 90.62 78 VAL A O 1
ATOM 615 N N . ASP A 1 79 ? -13.509 -1.667 23.329 1.00 88.06 79 ASP A N 1
ATOM 616 C CA . ASP A 1 79 ? -14.304 -1.967 24.524 1.00 88.06 79 ASP A CA 1
ATOM 617 C C . ASP A 1 79 ? -13.506 -1.629 25.797 1.00 88.06 79 ASP A C 1
ATOM 619 O O . ASP A 1 79 ? -14.017 -0.996 26.724 1.00 88.06 79 ASP A O 1
ATOM 623 N N . GLY A 1 80 ? -12.213 -1.968 25.816 1.00 88.44 80 GLY A N 1
ATOM 624 C CA . GLY A 1 80 ? -11.286 -1.614 26.890 1.00 88.44 80 GLY A CA 1
ATOM 625 C C . GLY A 1 80 ? -11.135 -0.102 27.076 1.00 88.44 80 GLY A C 1
ATOM 626 O O . GLY A 1 80 ? -11.187 0.383 28.206 1.00 88.44 80 GLY A O 1
ATOM 627 N N . ALA A 1 81 ? -11.016 0.662 25.989 1.00 88.75 81 ALA A N 1
ATOM 628 C CA . ALA A 1 81 ? -10.932 2.118 26.060 1.00 88.75 81 ALA A CA 1
ATOM 629 C C . ALA A 1 81 ? -12.216 2.765 26.608 1.00 88.75 81 ALA A C 1
ATOM 631 O O . ALA A 1 81 ? -12.145 3.673 27.436 1.00 88.75 81 ALA A O 1
ATOM 632 N N . LEU A 1 82 ? -13.382 2.264 26.196 1.00 85.50 82 LEU A N 1
ATOM 633 C CA . LEU A 1 82 ? -14.683 2.730 26.678 1.00 85.50 82 LEU A CA 1
ATOM 634 C C . LEU A 1 82 ? -14.943 2.332 28.140 1.00 85.50 82 LEU A C 1
ATOM 636 O O . LEU A 1 82 ? -15.639 3.052 28.856 1.00 85.50 82 LEU A O 1
ATOM 640 N N . SER A 1 83 ? -14.343 1.234 28.619 1.00 82.25 83 SER A N 1
ATOM 641 C CA . SER A 1 83 ? -14.549 0.742 29.989 1.00 82.25 83 SER A CA 1
ATOM 642 C C . SER A 1 83 ? -14.071 1.709 31.084 1.00 82.25 83 SER A C 1
ATOM 644 O O . SER A 1 83 ? -14.635 1.720 32.176 1.00 82.25 83 SER A O 1
ATOM 646 N N . VAL A 1 84 ? -13.078 2.561 30.793 1.00 75.56 84 VAL A N 1
ATOM 647 C CA . VAL A 1 84 ? -12.481 3.508 31.756 1.00 75.56 84 VAL A CA 1
ATOM 648 C C . VAL A 1 84 ? -13.479 4.580 32.224 1.00 75.56 84 VAL A C 1
ATOM 650 O O . VAL A 1 84 ? -13.333 5.113 33.322 1.00 75.56 84 VAL A O 1
ATOM 653 N N . GLY A 1 85 ? -14.506 4.880 31.421 1.00 65.62 85 GLY A N 1
ATOM 654 C CA . GLY A 1 85 ? -15.525 5.890 31.727 1.00 65.62 85 GLY A CA 1
ATOM 655 C C . GLY A 1 85 ? -16.844 5.345 32.284 1.00 65.62 85 GLY A C 1
ATOM 656 O O . GLY A 1 85 ? -17.756 6.133 32.517 1.00 65.62 85 GLY A O 1
ATOM 657 N N . VAL A 1 86 ? -16.987 4.030 32.489 1.00 65.56 86 VAL A N 1
ATOM 658 C CA . VAL A 1 86 ? -18.280 3.436 32.872 1.00 65.56 86 VAL A CA 1
ATOM 659 C C . VAL A 1 86 ? -18.503 3.545 34.381 1.00 65.56 86 VAL A C 1
ATOM 661 O O . VAL A 1 86 ? -18.048 2.702 35.154 1.00 65.56 86 VAL A O 1
ATOM 664 N N . GLY A 1 87 ? -19.236 4.573 34.811 1.00 61.66 87 GLY A N 1
ATOM 665 C CA . GLY A 1 87 ? -19.718 4.702 36.190 1.00 61.66 87 GLY A CA 1
ATOM 666 C C . GLY A 1 87 ? -21.130 4.139 36.383 1.00 61.66 87 GLY A C 1
ATOM 667 O O . GLY A 1 87 ? -21.451 3.588 37.442 1.00 61.66 87 GLY A O 1
ATOM 668 N N . HIS A 1 88 ? -21.985 4.262 35.364 1.00 67.69 88 HIS A N 1
ATOM 669 C CA . HIS A 1 88 ? -23.414 3.955 35.411 1.00 67.69 88 HIS A CA 1
ATOM 670 C C . HIS A 1 88 ? -23.921 3.242 34.145 1.00 67.69 88 HIS A C 1
ATOM 672 O O . HIS A 1 88 ? -23.271 3.206 33.106 1.00 67.69 88 HIS A O 1
ATOM 678 N N . THR A 1 89 ? -25.133 2.675 34.216 1.00 67.06 89 THR A N 1
ATOM 679 C CA . THR A 1 89 ? -25.763 1.968 33.081 1.00 67.06 89 THR A CA 1
ATOM 680 C C . THR A 1 89 ? -26.033 2.877 31.882 1.00 67.06 89 THR A C 1
ATOM 682 O O . THR A 1 89 ? -26.024 2.395 30.758 1.00 67.06 89 THR A O 1
ATOM 685 N N . LEU A 1 90 ? -26.244 4.177 32.118 1.00 65.44 90 LEU A N 1
ATOM 686 C CA . LEU A 1 90 ? -26.404 5.176 31.059 1.00 65.44 90 LEU A CA 1
ATOM 687 C C . LEU A 1 90 ? -25.106 5.366 30.259 1.00 65.44 90 LEU A C 1
ATOM 689 O O . LEU A 1 90 ? -25.158 5.484 29.040 1.00 65.44 90 LEU A O 1
ATOM 693 N N . ASP A 1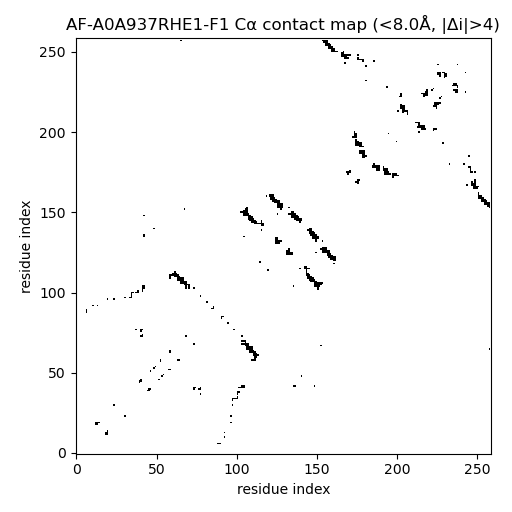 91 ? -23.951 5.326 30.928 1.00 69.31 91 ASP A N 1
ATOM 694 C CA . ASP A 1 91 ? -22.644 5.448 30.271 1.00 69.31 91 ASP A CA 1
ATOM 695 C C . ASP A 1 91 ? -22.386 4.242 29.356 1.00 69.31 91 ASP A C 1
ATOM 697 O O . ASP A 1 91 ? -21.879 4.388 28.250 1.00 69.31 91 ASP A O 1
ATOM 701 N N . SER A 1 92 ? -22.812 3.045 29.779 1.00 71.69 92 SER A N 1
ATOM 702 C CA . SER A 1 92 ? -22.747 1.839 28.942 1.00 71.69 92 SER A CA 1
ATOM 703 C C . SER A 1 92 ? -23.634 1.939 27.697 1.00 71.69 92 SER A C 1
ATOM 705 O O . SER A 1 92 ? -23.225 1.495 26.633 1.00 71.69 92 SER A O 1
ATOM 707 N N . GLU A 1 93 ? -24.831 2.515 27.818 1.00 71.06 93 GLU A N 1
ATOM 708 C CA . GLU A 1 93 ? -25.761 2.683 26.692 1.00 71.06 93 GLU A CA 1
ATOM 709 C C . GLU A 1 93 ? -25.275 3.767 25.707 1.00 71.06 93 GLU A C 1
ATOM 711 O O . GLU A 1 93 ? -25.415 3.620 24.495 1.00 71.06 93 GLU A O 1
ATOM 716 N N . LEU A 1 94 ? -24.633 4.830 26.202 1.00 70.81 94 LEU A N 1
ATOM 717 C CA . LEU A 1 94 ? -23.959 5.836 25.369 1.00 70.81 94 LEU A CA 1
ATOM 718 C C . LEU A 1 94 ? -22.728 5.267 24.651 1.00 70.81 94 LEU A C 1
ATOM 720 O O . LEU A 1 94 ? -22.476 5.603 23.493 1.00 70.81 94 LEU A O 1
ATOM 724 N N . ASN A 1 95 ? -21.981 4.379 25.310 1.00 78.31 95 ASN A N 1
ATOM 725 C CA . ASN A 1 95 ? -20.835 3.703 24.710 1.00 78.31 95 ASN A CA 1
ATOM 726 C C . ASN A 1 95 ? -21.239 2.885 23.478 1.00 78.31 95 ASN A C 1
ATOM 728 O O . ASN A 1 95 ? -20.539 2.944 22.467 1.00 78.31 95 ASN A O 1
ATOM 732 N N . ASP A 1 96 ? -22.389 2.206 23.511 1.00 78.31 96 ASP A N 1
ATOM 733 C CA . ASP A 1 96 ? -22.903 1.459 22.356 1.00 78.31 96 ASP A CA 1
ATOM 734 C C . ASP A 1 96 ? -23.073 2.371 21.127 1.00 78.31 96 ASP A C 1
ATOM 736 O O . ASP A 1 96 ? -22.680 1.997 20.018 1.00 78.31 96 ASP A O 1
ATOM 740 N N . LEU A 1 97 ? -23.537 3.613 21.312 1.00 74.56 97 LEU A N 1
ATOM 741 C CA . LEU A 1 97 ? -23.655 4.589 20.221 1.00 74.56 97 LEU A CA 1
ATOM 742 C C . LEU A 1 97 ? -22.294 4.984 19.625 1.00 74.56 97 LEU A C 1
ATOM 744 O O . LEU A 1 97 ? -22.219 5.204 18.412 1.00 74.56 97 LEU A O 1
ATOM 748 N N . ALA A 1 98 ? -21.239 5.033 20.447 1.00 76.38 98 ALA A N 1
ATOM 749 C CA . ALA A 1 98 ? -19.866 5.348 20.038 1.00 76.38 98 ALA A CA 1
ATOM 750 C C . ALA A 1 98 ? -19.123 4.156 19.393 1.00 76.38 98 ALA A C 1
ATOM 752 O O . ALA A 1 98 ? -18.126 4.336 18.678 1.00 76.38 98 ALA A O 1
ATOM 753 N N . THR A 1 99 ? -19.596 2.920 19.602 1.00 78.50 99 THR A N 1
ATOM 754 C CA . THR A 1 99 ? -18.995 1.730 18.971 1.00 78.50 99 THR A CA 1
ATOM 755 C C . THR A 1 99 ? -19.277 1.624 17.471 1.00 78.50 99 THR A C 1
ATOM 757 O O . THR A 1 99 ? -18.491 0.989 16.766 1.00 78.50 99 THR A O 1
ATOM 760 N N . ALA A 1 100 ? -20.307 2.309 16.965 1.00 75.06 100 ALA A N 1
ATOM 761 C CA . ALA A 1 100 ? -20.750 2.296 15.566 1.00 75.06 100 ALA A CA 1
ATOM 762 C C . ALA A 1 100 ? -19.844 3.066 14.574 1.00 75.06 100 ALA A C 1
ATOM 764 O O . ALA A 1 100 ? -20.304 3.476 13.510 1.00 75.06 100 ALA A O 1
ATOM 765 N N . GLY A 1 101 ? -18.579 3.298 14.933 1.00 76.69 101 GLY A N 1
ATOM 766 C CA . GLY A 1 101 ? -17.588 3.957 14.080 1.00 76.69 101 GLY A CA 1
ATOM 767 C C . GLY A 1 101 ? -17.154 3.112 12.877 1.00 76.69 101 GLY A C 1
ATOM 768 O O . GLY A 1 101 ? -17.782 2.113 12.519 1.00 76.69 101 GLY A O 1
ATOM 769 N N . ALA A 1 102 ? -16.049 3.508 12.246 1.00 84.69 102 ALA A N 1
ATOM 770 C CA . ALA A 1 102 ? -15.538 2.832 11.058 1.00 84.69 102 ALA A CA 1
ATOM 771 C C . ALA A 1 102 ? -15.215 1.350 11.326 1.00 84.69 102 ALA A C 1
ATOM 773 O O . ALA A 1 102 ? -14.760 0.982 12.409 1.00 84.69 102 ALA A O 1
ATOM 774 N N . ALA A 1 103 ? -15.395 0.489 10.323 1.00 88.62 103 ALA A N 1
ATOM 775 C CA . ALA A 1 103 ? -14.969 -0.902 10.430 1.00 88.62 103 ALA A CA 1
ATOM 776 C C . ALA A 1 103 ? -13.437 -0.991 10.600 1.00 88.62 103 ALA A C 1
ATOM 778 O O . ALA A 1 103 ? -12.706 -0.204 9.984 1.00 88.62 103 ALA A O 1
ATOM 779 N N . PRO A 1 104 ? -12.928 -1.936 11.414 1.00 92.06 104 PRO A N 1
ATOM 780 C CA . PRO A 1 104 ? -11.494 -2.166 11.497 1.00 92.06 104 PRO A CA 1
ATOM 781 C C . PRO A 1 104 ? -10.949 -2.647 10.140 1.00 92.06 104 PRO A C 1
ATOM 783 O O . PRO A 1 104 ? -11.677 -3.297 9.384 1.00 92.06 104 PRO A O 1
ATOM 786 N N . PRO A 1 105 ? -9.673 -2.363 9.822 1.00 94.38 105 PRO A N 1
ATOM 787 C CA . PRO A 1 105 ? -9.008 -2.955 8.666 1.00 94.38 105 PRO A CA 1
ATOM 788 C C . PRO A 1 105 ? -9.088 -4.485 8.727 1.00 94.38 105 PRO A C 1
ATOM 790 O O . PRO A 1 105 ? -9.060 -5.053 9.815 1.00 94.38 105 PRO A O 1
ATOM 793 N N . GLY A 1 106 ? -9.168 -5.154 7.576 1.00 94.25 106 GLY A N 1
ATOM 794 C CA . GLY A 1 106 ? -9.198 -6.622 7.523 1.00 94.25 106 GLY A CA 1
ATOM 795 C C . GLY A 1 106 ? -7.821 -7.256 7.318 1.00 94.25 106 GLY A C 1
ATOM 796 O O . GLY A 1 106 ? -7.594 -8.406 7.693 1.00 94.25 106 GLY A O 1
ATOM 797 N N . SER A 1 107 ? -6.883 -6.515 6.733 1.00 95.81 107 SER A N 1
ATOM 798 C CA . SER A 1 107 ? -5.519 -6.986 6.492 1.00 95.81 107 SER A CA 1
ATOM 799 C C . SER A 1 107 ? -4.532 -5.831 6.441 1.00 95.81 107 SER A C 1
ATOM 801 O O . SER A 1 107 ? -4.914 -4.660 6.365 1.00 95.81 107 SER A O 1
ATOM 803 N N . GLY A 1 108 ? -3.249 -6.165 6.445 1.00 95.94 108 GLY A N 1
ATOM 804 C CA . GLY A 1 108 ? -2.177 -5.206 6.270 1.00 95.94 108 GLY A CA 1
ATOM 805 C C . GLY A 1 108 ? -0.982 -5.787 5.534 1.00 95.94 108 GLY A C 1
ATOM 806 O O . GLY A 1 108 ? -0.875 -6.996 5.318 1.00 95.94 108 GLY A O 1
ATOM 807 N N . VAL A 1 109 ? -0.084 -4.888 5.149 1.00 96.94 109 VAL A N 1
ATOM 808 C CA . VAL A 1 109 ? 1.244 -5.224 4.656 1.00 96.94 109 VAL A CA 1
ATOM 809 C C . VAL A 1 109 ? 2.271 -4.397 5.411 1.00 96.94 109 VAL A C 1
ATOM 811 O O . VAL A 1 109 ? 2.123 -3.183 5.570 1.00 96.94 109 VAL A O 1
ATOM 814 N N . LEU A 1 110 ? 3.317 -5.078 5.861 1.00 96.38 110 LEU A N 1
ATOM 815 C CA . LEU A 1 110 ? 4.529 -4.485 6.399 1.00 96.38 110 LEU A CA 1
ATOM 816 C C . LEU A 1 110 ? 5.654 -4.667 5.385 1.00 96.38 110 LEU A C 1
ATOM 818 O O . LEU A 1 110 ? 5.868 -5.776 4.899 1.00 96.38 110 LEU A O 1
ATOM 822 N N . ILE A 1 111 ? 6.365 -3.588 5.078 1.00 96.00 111 ILE A N 1
ATOM 823 C CA . ILE A 1 111 ? 7.530 -3.609 4.186 1.00 96.00 111 ILE A CA 1
ATOM 824 C C . ILE A 1 111 ? 8.671 -2.947 4.933 1.00 96.00 111 ILE A C 1
ATOM 826 O O . ILE A 1 111 ? 8.520 -1.792 5.311 1.00 96.00 111 ILE A O 1
ATOM 830 N N . ARG A 1 112 ? 9.791 -3.644 5.124 1.00 95.94 112 ARG A N 1
ATOM 831 C CA . ARG A 1 112 ? 11.046 -3.053 5.605 1.00 95.94 112 ARG A CA 1
ATOM 832 C C . ARG A 1 112 ? 12.043 -3.074 4.462 1.00 95.94 112 ARG A C 1
ATOM 834 O O . ARG A 1 112 ? 12.445 -4.150 4.030 1.00 95.94 112 ARG A O 1
ATOM 841 N N . SER A 1 113 ? 12.394 -1.903 3.943 1.00 94.56 113 SER A N 1
ATOM 842 C CA . SER A 1 113 ? 13.283 -1.795 2.788 1.00 94.56 113 SER A CA 1
ATOM 843 C C . SER A 1 113 ? 13.909 -0.409 2.682 1.00 94.56 113 SER A C 1
ATOM 845 O O . SER A 1 113 ? 13.276 0.615 2.954 1.00 94.56 113 SER A O 1
ATOM 847 N N . THR A 1 114 ? 15.133 -0.370 2.170 1.00 93.00 114 THR A N 1
ATOM 848 C CA . THR A 1 114 ? 15.820 0.852 1.738 1.00 93.00 114 THR A CA 1
ATOM 849 C C . THR A 1 114 ? 15.076 1.598 0.622 1.00 93.00 114 THR A C 1
ATOM 851 O O . THR A 1 114 ? 15.320 2.790 0.418 1.00 93.00 114 THR A O 1
ATOM 854 N N . LEU A 1 115 ? 14.115 0.960 -0.058 1.00 88.69 115 LEU A N 1
ATOM 855 C CA . LEU A 1 115 ? 13.211 1.616 -1.008 1.00 88.69 115 LEU A CA 1
ATOM 856 C C . LEU A 1 115 ? 12.322 2.677 -0.348 1.00 88.69 115 LEU A C 1
ATOM 858 O O . LEU A 1 115 ? 11.982 3.671 -0.985 1.00 88.69 115 LEU A O 1
ATOM 862 N N . VAL A 1 116 ? 11.960 2.498 0.923 1.00 90.81 116 VAL A N 1
ATOM 863 C CA . VAL A 1 116 ? 11.024 3.379 1.636 1.00 90.81 116 VAL A CA 1
ATOM 864 C C . VAL A 1 116 ? 11.518 4.834 1.707 1.00 90.81 116 VAL A C 1
ATOM 866 O O . VAL A 1 116 ? 10.776 5.724 1.275 1.00 90.81 116 VAL A O 1
ATOM 869 N N . PRO A 1 117 ? 12.742 5.122 2.198 1.00 91.88 117 PRO A N 1
ATOM 870 C CA . PRO A 1 117 ? 13.256 6.491 2.246 1.00 91.88 117 PRO A CA 1
ATOM 871 C C . PRO A 1 117 ? 13.719 7.011 0.880 1.00 91.88 117 PRO A C 1
ATOM 873 O O . PRO A 1 117 ? 13.655 8.216 0.640 1.00 91.88 117 PRO A O 1
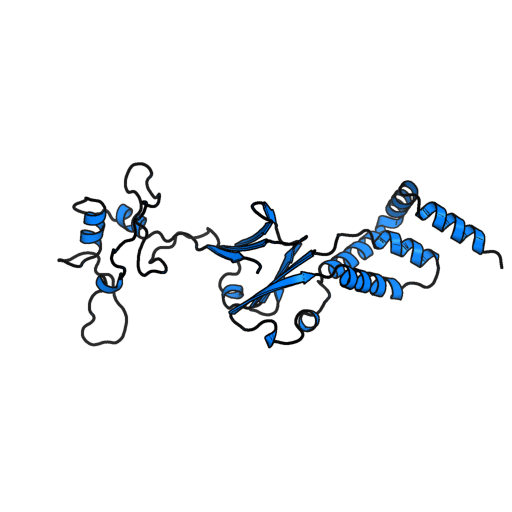ATOM 876 N N . ASN A 1 118 ? 14.177 6.129 -0.014 1.00 87.56 118 ASN A N 1
ATOM 877 C CA . ASN A 1 118 ? 14.771 6.528 -1.291 1.00 87.56 118 ASN A CA 1
ATOM 878 C C . ASN A 1 118 ? 13.722 6.758 -2.398 1.00 87.56 118 ASN A C 1
ATOM 880 O O . ASN A 1 118 ? 13.940 7.576 -3.291 1.00 87.56 118 ASN A O 1
ATOM 884 N N . TRP A 1 119 ? 12.550 6.121 -2.300 1.00 87.31 119 TRP A N 1
ATOM 885 C CA . TRP A 1 119 ? 11.406 6.318 -3.196 1.00 87.31 119 TRP A CA 1
ATOM 886 C C . TRP A 1 119 ? 10.122 6.636 -2.403 1.00 87.31 119 TRP A C 1
ATOM 888 O O . TRP A 1 119 ? 9.145 5.885 -2.415 1.00 87.31 119 TRP A O 1
ATOM 898 N N . PRO A 1 120 ? 10.037 7.806 -1.742 1.00 85.38 120 PRO A N 1
ATOM 899 C CA . PRO A 1 120 ? 8.878 8.156 -0.915 1.00 85.38 120 PRO A CA 1
ATOM 900 C C . PRO A 1 120 ? 7.583 8.321 -1.726 1.00 85.38 120 PRO A C 1
ATOM 902 O O . PRO A 1 120 ? 6.483 8.220 -1.184 1.00 85.38 120 PRO A O 1
ATOM 905 N N . LYS A 1 121 ? 7.706 8.574 -3.035 1.00 87.81 121 LYS A N 1
ATOM 906 C CA . LYS A 1 121 ? 6.586 8.747 -3.967 1.00 87.81 121 LYS A CA 1
ATOM 907 C C . LYS A 1 121 ? 6.172 7.453 -4.678 1.00 87.81 121 LYS A C 1
ATOM 909 O O . LYS A 1 121 ? 5.392 7.536 -5.621 1.00 87.81 121 LYS A O 1
ATOM 914 N N . THR A 1 122 ? 6.659 6.287 -4.247 1.00 88.50 122 THR A N 1
ATOM 915 C CA . THR A 1 122 ? 6.205 4.993 -4.780 1.00 88.50 122 THR A CA 1
ATOM 916 C C . THR A 1 122 ? 4.687 4.893 -4.717 1.00 88.50 122 THR A C 1
ATOM 918 O O . THR A 1 122 ? 4.061 5.146 -3.673 1.00 88.50 122 THR A O 1
ATOM 921 N N . VAL A 1 123 ? 4.112 4.527 -5.858 1.00 90.12 123 VAL A N 1
ATOM 922 C CA . VAL A 1 123 ? 2.695 4.226 -6.010 1.00 90.12 123 VAL A CA 1
ATOM 923 C C . VAL A 1 123 ? 2.482 2.822 -5.471 1.00 90.12 123 VAL A C 1
ATOM 925 O O . VAL A 1 123 ? 3.170 1.886 -5.867 1.00 90.12 123 VAL A O 1
ATOM 928 N N . ILE A 1 124 ? 1.569 2.692 -4.516 1.00 92.25 124 ILE A N 1
ATOM 929 C CA . ILE A 1 124 ? 1.292 1.425 -3.850 1.00 92.25 124 ILE A CA 1
ATOM 930 C C . ILE A 1 124 ? -0.183 1.130 -4.025 1.00 92.25 124 ILE A C 1
ATOM 932 O O . ILE A 1 124 ? -1.009 1.936 -3.605 1.00 92.25 124 ILE A O 1
ATOM 936 N N . THR A 1 125 ? -0.496 -0.028 -4.593 1.00 93.75 125 THR A N 1
ATOM 937 C CA . THR A 1 125 ? -1.877 -0.436 -4.852 1.00 93.75 125 THR A CA 1
ATOM 938 C C . THR A 1 125 ? -2.066 -1.876 -4.403 1.00 93.75 125 THR A C 1
ATOM 940 O O . THR A 1 125 ? -1.321 -2.764 -4.813 1.00 93.75 125 THR A O 1
ATOM 943 N N . GLY A 1 126 ? -3.044 -2.110 -3.527 1.00 95.44 126 GLY A N 1
ATOM 944 C CA . GLY A 1 126 ? -3.502 -3.459 -3.204 1.00 95.44 126 GLY A CA 1
ATOM 945 C C . GLY A 1 126 ? -4.533 -3.921 -4.227 1.00 95.44 126 GLY A C 1
ATOM 946 O O . GLY A 1 126 ? -5.240 -3.099 -4.802 1.00 95.44 126 GLY A O 1
ATOM 947 N N . TYR A 1 127 ? -4.655 -5.226 -4.436 1.00 95.88 127 TYR A N 1
ATOM 948 C CA . TYR A 1 127 ? -5.634 -5.801 -5.356 1.00 95.88 127 TYR A CA 1
ATOM 949 C C . TYR A 1 127 ? -6.440 -6.902 -4.686 1.00 95.88 127 TYR A C 1
ATOM 951 O O . TYR A 1 127 ? -5.898 -7.703 -3.928 1.00 95.88 127 TYR A O 1
ATOM 959 N N . ARG A 1 128 ? -7.737 -6.956 -4.994 1.00 94.25 128 ARG A N 1
ATOM 960 C CA . ARG A 1 128 ? -8.613 -8.100 -4.724 1.00 94.25 128 ARG A CA 1
ATOM 961 C C . ARG A 1 128 ? -9.106 -8.643 -6.059 1.00 94.25 128 ARG A C 1
ATOM 963 O O . ARG A 1 128 ? -9.935 -8.010 -6.720 1.00 94.25 128 ARG A O 1
ATOM 970 N N . GLY A 1 129 ? -8.566 -9.777 -6.490 1.00 91.62 129 GLY A N 1
ATOM 971 C CA . GLY A 1 129 ? -8.604 -10.174 -7.897 1.00 91.62 129 GLY A CA 1
ATOM 972 C C . GLY A 1 129 ? -8.074 -9.044 -8.791 1.00 91.62 129 GLY A C 1
ATOM 973 O O . GLY A 1 129 ? -6.956 -8.581 -8.605 1.00 91.62 129 GLY A O 1
ATOM 974 N N . ALA A 1 130 ? -8.897 -8.554 -9.722 1.00 91.38 130 ALA A N 1
ATOM 975 C CA . ALA A 1 130 ? -8.549 -7.426 -10.595 1.00 91.38 130 ALA A CA 1
ATOM 976 C C . ALA A 1 130 ? -8.942 -6.043 -10.032 1.00 91.38 130 ALA A C 1
ATOM 978 O O . ALA A 1 130 ? -8.614 -5.020 -10.630 1.00 91.38 130 ALA A O 1
ATOM 979 N N . ALA A 1 131 ? -9.682 -5.987 -8.919 1.00 94.88 131 ALA A N 1
ATOM 980 C CA . ALA A 1 131 ? -10.172 -4.726 -8.372 1.00 94.88 131 ALA A CA 1
ATOM 981 C C . ALA A 1 131 ? -9.092 -4.058 -7.501 1.00 94.88 131 ALA A C 1
ATOM 983 O O . ALA A 1 131 ? -8.642 -4.683 -6.534 1.00 94.88 131 ALA A O 1
ATOM 984 N N . PRO A 1 132 ? -8.693 -2.805 -7.788 1.00 95.38 132 PRO A N 1
ATOM 985 C CA . PRO A 1 132 ? -7.758 -2.080 -6.940 1.00 95.38 132 PRO A CA 1
ATOM 986 C C . PRO A 1 132 ? -8.415 -1.712 -5.604 1.00 95.38 132 PRO A C 1
ATOM 988 O O . PRO A 1 132 ? -9.597 -1.366 -5.535 1.00 95.38 132 PRO A O 1
ATOM 991 N N . VAL A 1 133 ? -7.630 -1.779 -4.534 1.00 95.62 133 VAL A N 1
ATOM 992 C CA . VAL A 1 133 ? -8.017 -1.457 -3.162 1.00 95.62 133 VAL A CA 1
ATOM 993 C C . VAL A 1 133 ? -6.961 -0.529 -2.575 1.00 95.62 133 VAL A C 1
ATOM 995 O O . VAL A 1 133 ? -5.798 -0.902 -2.422 1.00 95.62 133 VAL A O 1
ATOM 998 N N . GLU A 1 134 ? -7.383 0.678 -2.211 1.00 93.44 134 GLU A N 1
ATOM 999 C CA . GLU A 1 134 ? -6.520 1.650 -1.543 1.00 93.44 134 GLU A CA 1
ATOM 1000 C C . GLU A 1 134 ? -6.388 1.338 -0.042 1.00 93.44 134 GLU A C 1
ATOM 1002 O O . GLU A 1 134 ? -7.352 0.883 0.592 1.00 93.44 134 GLU A O 1
ATOM 1007 N N . PRO A 1 135 ? -5.212 1.581 0.562 1.00 94.69 135 PRO A N 1
ATOM 1008 C CA . PRO A 1 135 ? -5.037 1.404 1.990 1.00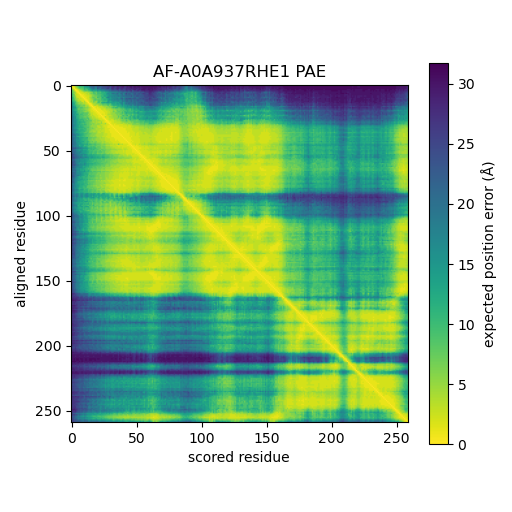 94.69 135 PRO A CA 1
ATOM 1009 C C . PRO A 1 135 ? -5.824 2.470 2.767 1.00 94.69 135 PRO A C 1
ATOM 1011 O O . PRO A 1 135 ? -5.734 3.664 2.494 1.00 94.69 135 PRO A O 1
ATOM 1014 N N . VAL A 1 136 ? -6.537 2.049 3.815 1.00 94.50 136 VAL A N 1
ATOM 1015 C CA . VAL A 1 136 ? -7.174 2.959 4.789 1.00 94.50 136 VAL A CA 1
ATOM 1016 C C . VAL A 1 136 ? -6.151 3.676 5.666 1.00 94.50 136 VAL A C 1
ATOM 1018 O O . VAL A 1 136 ? -6.459 4.691 6.288 1.00 94.50 136 VAL A O 1
ATOM 1021 N N . ARG A 1 137 ? -4.929 3.141 5.744 1.00 93.69 137 ARG A N 1
ATOM 1022 C CA . ARG A 1 137 ? -3.807 3.784 6.419 1.00 93.69 137 ARG A CA 1
ATOM 1023 C C . ARG A 1 137 ? -2.502 3.406 5.742 1.00 93.69 137 ARG A C 1
ATOM 1025 O O . ARG A 1 137 ? -2.217 2.225 5.574 1.00 93.69 137 ARG A O 1
ATOM 1032 N N . ARG A 1 138 ? -1.691 4.414 5.430 1.00 94.12 138 ARG A N 1
ATOM 1033 C CA . ARG A 1 138 ? -0.307 4.279 4.971 1.00 94.12 138 ARG A CA 1
ATOM 1034 C C . ARG A 1 138 ? 0.567 5.191 5.812 1.00 94.12 138 ARG A C 1
ATOM 1036 O O . ARG A 1 138 ? 0.334 6.397 5.836 1.00 94.12 138 ARG A O 1
ATOM 1043 N N . ILE A 1 139 ? 1.560 4.627 6.489 1.00 94.94 139 ILE A N 1
ATOM 1044 C CA . ILE A 1 139 ? 2.544 5.405 7.247 1.00 94.94 139 ILE A CA 1
ATOM 1045 C C . ILE A 1 139 ? 3.950 4.842 7.061 1.00 94.94 139 ILE A C 1
ATOM 1047 O O . ILE A 1 139 ? 4.118 3.653 6.793 1.00 94.94 139 ILE A O 1
ATOM 1051 N N . VAL A 1 140 ? 4.948 5.705 7.246 1.00 95.12 140 VAL A N 1
ATOM 1052 C CA . VAL A 1 140 ? 6.331 5.288 7.485 1.00 95.12 140 VAL A CA 1
ATOM 1053 C C . VAL A 1 140 ? 6.525 5.173 8.995 1.00 95.12 140 VAL A C 1
ATOM 1055 O O . VAL A 1 140 ? 6.216 6.110 9.732 1.00 95.12 140 VAL A O 1
ATOM 1058 N N . VAL A 1 141 ? 7.000 4.023 9.456 1.00 92.56 141 VAL A N 1
ATOM 1059 C CA . VAL A 1 141 ? 7.423 3.787 10.835 1.00 92.56 141 VAL A CA 1
ATOM 1060 C C . VAL A 1 141 ? 8.946 3.830 10.863 1.00 92.56 141 VAL A C 1
ATOM 1062 O O . VAL A 1 141 ? 9.599 3.140 10.086 1.00 92.56 141 VAL A O 1
ATOM 1065 N N . GLY A 1 142 ? 9.524 4.648 11.742 1.00 91.00 142 GLY A N 1
ATOM 1066 C CA . GLY A 1 142 ? 10.971 4.867 11.734 1.00 91.00 142 GLY A CA 1
ATOM 1067 C C . GLY A 1 142 ? 11.411 5.541 10.433 1.00 91.00 142 GLY A C 1
ATOM 1068 O O . GLY A 1 142 ? 10.918 6.621 10.108 1.00 91.00 142 GLY A O 1
ATOM 1069 N N . THR A 1 143 ? 12.331 4.911 9.703 1.00 90.75 143 THR A N 1
ATOM 1070 C CA . THR A 1 143 ? 12.920 5.454 8.465 1.00 90.75 143 THR A CA 1
ATOM 1071 C C . THR A 1 143 ? 12.682 4.587 7.232 1.00 90.75 143 THR A C 1
ATOM 1073 O O . THR A 1 143 ? 12.649 5.111 6.123 1.00 90.75 143 THR A O 1
ATOM 1076 N N . ASP A 1 144 ? 12.519 3.281 7.417 1.00 94.94 144 ASP A N 1
ATOM 1077 C CA . ASP A 1 144 ? 12.616 2.259 6.372 1.00 94.94 144 ASP A CA 1
ATOM 1078 C C . ASP A 1 144 ? 11.432 1.280 6.358 1.00 94.94 144 ASP A C 1
ATOM 1080 O O . ASP A 1 144 ? 11.420 0.347 5.556 1.00 94.94 144 ASP A O 1
ATOM 1084 N N . ILE A 1 145 ? 10.423 1.483 7.216 1.00 95.50 145 ILE A N 1
ATOM 1085 C CA . ILE A 1 145 ? 9.271 0.582 7.319 1.00 95.50 145 ILE A CA 1
ATOM 1086 C C . ILE A 1 145 ? 7.997 1.263 6.823 1.00 95.50 145 ILE A C 1
ATOM 1088 O O . ILE A 1 145 ? 7.581 2.281 7.371 1.00 95.50 145 ILE A O 1
ATOM 1092 N N . TRP A 1 146 ? 7.310 0.670 5.847 1.00 95.94 146 TRP A N 1
ATOM 1093 C CA . TRP A 1 146 ? 5.914 0.992 5.548 1.00 95.94 146 TRP A CA 1
ATOM 1094 C C . TRP A 1 146 ? 4.962 0.078 6.312 1.00 95.94 146 TRP A C 1
ATOM 1096 O O . TRP A 1 146 ? 5.083 -1.144 6.266 1.00 95.94 146 TRP A O 1
ATOM 1106 N N . LEU A 1 147 ? 3.962 0.691 6.950 1.00 96.00 147 LEU A N 1
ATOM 1107 C CA . LEU A 1 147 ? 2.761 0.015 7.431 1.00 96.00 147 LEU A CA 1
ATOM 1108 C C . LEU A 1 147 ? 1.575 0.445 6.569 1.00 96.00 147 LEU A C 1
ATOM 1110 O O . LEU A 1 147 ? 1.206 1.624 6.539 1.00 96.00 147 LEU A O 1
ATOM 1114 N N . LEU A 1 148 ? 0.976 -0.536 5.902 1.00 96.44 148 LEU A N 1
ATOM 1115 C CA . LEU A 1 148 ? -0.190 -0.388 5.042 1.00 96.44 148 LEU A CA 1
ATOM 1116 C C . LEU A 1 148 ? -1.335 -1.204 5.634 1.00 96.44 148 LEU A C 1
ATOM 1118 O O . LEU A 1 148 ? -1.170 -2.395 5.874 1.00 96.44 148 LEU A O 1
ATOM 1122 N N . LEU A 1 149 ? -2.490 -0.589 5.863 1.00 96.88 149 LEU A N 1
ATOM 1123 C CA . LEU A 1 149 ? -3.696 -1.276 6.327 1.00 96.88 149 LEU A CA 1
ATOM 1124 C C . LEU A 1 149 ? -4.778 -1.148 5.266 1.00 96.88 149 LEU A C 1
ATOM 1126 O O . LEU A 1 149 ? -5.019 -0.051 4.768 1.00 96.88 149 LEU A O 1
ATOM 1130 N N . PHE A 1 150 ? -5.448 -2.251 4.954 1.00 96.69 150 PHE A N 1
ATOM 1131 C CA . PHE A 1 150 ? -6.476 -2.336 3.922 1.00 96.69 150 PHE A CA 1
ATOM 1132 C C . PHE A 1 150 ? -7.845 -2.638 4.546 1.00 96.69 150 PHE A C 1
ATOM 1134 O O . PHE A 1 150 ? -7.929 -3.362 5.544 1.00 96.69 150 PHE A O 1
ATOM 1141 N N . PRO A 1 151 ? -8.943 -2.116 3.968 1.00 94.75 151 PRO A N 1
ATOM 1142 C CA . PRO A 1 151 ? -10.288 -2.283 4.526 1.00 94.75 151 PRO A CA 1
ATOM 1143 C C . PRO A 1 151 ? -10.768 -3.743 4.509 1.00 94.75 151 PRO A C 1
ATOM 1145 O O . PRO A 1 151 ? -11.683 -4.108 5.236 1.00 94.75 151 PRO A O 1
ATOM 1148 N N . GLY A 1 152 ? -10.147 -4.602 3.705 1.00 93.50 152 GLY A N 1
ATOM 1149 C CA . GLY A 1 152 ? -10.360 -6.042 3.731 1.00 93.50 152 GLY A CA 1
ATOM 1150 C C . GLY A 1 152 ? -9.201 -6.763 3.061 1.00 93.50 152 GLY A C 1
ATOM 1151 O O . GLY A 1 152 ? -8.256 -6.116 2.618 1.00 93.50 152 GLY A O 1
ATOM 1152 N N . LEU A 1 153 ? -9.319 -8.085 2.938 1.00 93.88 153 LEU A N 1
ATOM 1153 C CA . LEU A 1 153 ? -8.262 -8.920 2.378 1.00 93.88 153 LEU A CA 1
ATOM 1154 C C . LEU A 1 153 ? -7.903 -8.505 0.944 1.00 93.88 153 LEU A C 1
ATOM 1156 O O . LEU A 1 153 ? -8.798 -8.230 0.131 1.00 93.88 153 LEU A O 1
ATOM 1160 N N . ILE A 1 154 ? -6.599 -8.473 0.684 1.00 95.75 154 ILE A N 1
ATOM 1161 C CA . ILE A 1 154 ? -5.989 -8.305 -0.634 1.00 95.75 154 ILE A CA 1
ATOM 1162 C C . ILE A 1 154 ? -5.300 -9.611 -1.046 1.00 95.75 154 ILE A C 1
ATOM 1164 O O . ILE A 1 154 ? -4.811 -10.366 -0.201 1.00 95.75 154 ILE A O 1
ATOM 1168 N N . ASP A 1 155 ? -5.268 -9.861 -2.347 1.00 94.62 155 ASP A N 1
ATOM 1169 C CA . ASP A 1 155 ? -4.632 -11.017 -2.977 1.00 94.62 155 ASP A CA 1
ATOM 1170 C C . ASP A 1 155 ? -3.234 -10.672 -3.492 1.00 94.62 155 ASP A C 1
ATOM 1172 O O . ASP A 1 155 ? -2.349 -11.522 -3.482 1.00 94.62 155 ASP A O 1
ATOM 1176 N N . ALA A 1 156 ? -3.015 -9.416 -3.889 1.00 95.62 156 ALA A N 1
ATOM 1177 C CA . ALA A 1 156 ? -1.718 -8.939 -4.343 1.00 95.62 156 ALA A CA 1
ATOM 1178 C C . ALA A 1 156 ? -1.456 -7.493 -3.910 1.00 95.62 156 ALA A C 1
ATOM 1180 O O . ALA A 1 156 ? -2.379 -6.718 -3.642 1.00 95.62 156 ALA A O 1
ATOM 1181 N N . LEU A 1 157 ? -0.177 -7.133 -3.864 1.00 96.06 157 LEU A N 1
ATOM 1182 C CA . LEU A 1 157 ? 0.301 -5.772 -3.686 1.00 96.06 157 LEU A CA 1
ATOM 1183 C C . LEU A 1 157 ? 1.238 -5.415 -4.833 1.00 96.06 157 LEU A C 1
ATOM 1185 O O . LEU A 1 157 ? 2.196 -6.136 -5.100 1.00 96.06 157 LEU A O 1
ATOM 1189 N N . THR A 1 158 ? 1.012 -4.263 -5.443 1.00 94.06 158 THR A N 1
ATOM 1190 C CA . THR A 1 158 ? 1.898 -3.711 -6.458 1.00 94.06 158 THR A CA 1
ATOM 1191 C C . THR A 1 158 ? 2.596 -2.466 -5.931 1.00 94.06 158 THR A C 1
ATOM 1193 O O . THR A 1 158 ? 1.954 -1.563 -5.389 1.00 94.06 158 THR A O 1
ATOM 1196 N N . LEU A 1 159 ? 3.912 -2.422 -6.118 1.00 92.31 159 LEU A N 1
ATOM 1197 C CA . LEU A 1 159 ? 4.753 -1.246 -5.932 1.00 92.31 159 LEU A CA 1
ATOM 1198 C C . LEU A 1 159 ? 5.183 -0.764 -7.316 1.00 92.31 159 LEU A C 1
ATOM 1200 O O . LEU A 1 159 ? 5.774 -1.529 -8.074 1.00 92.31 159 LEU A O 1
ATOM 1204 N N . ALA A 1 160 ? 4.889 0.486 -7.644 1.00 88.56 160 ALA A N 1
ATOM 1205 C CA . ALA A 1 160 ? 5.275 1.086 -8.911 1.00 88.56 160 ALA A CA 1
ATOM 1206 C C . ALA A 1 160 ? 6.045 2.385 -8.688 1.00 88.56 160 ALA A C 1
ATOM 1208 O O . ALA A 1 160 ? 5.724 3.189 -7.803 1.00 88.56 160 ALA A O 1
ATOM 1209 N N . GLU A 1 161 ? 7.060 2.602 -9.516 1.00 84.75 161 GLU A N 1
ATOM 1210 C CA . GLU A 1 161 ? 7.752 3.880 -9.563 1.00 84.75 161 GLU A CA 1
ATOM 1211 C C . GLU A 1 161 ? 6.768 5.005 -9.933 1.00 84.75 161 GLU A C 1
ATOM 1213 O O . GLU A 1 161 ? 5.874 4.819 -10.767 1.00 84.75 161 GLU A O 1
ATOM 1218 N N . PRO A 1 162 ? 6.894 6.197 -9.324 1.00 78.69 162 PRO A N 1
ATOM 1219 C CA . PRO A 1 162 ? 6.082 7.336 -9.722 1.00 78.69 162 PRO A CA 1
ATOM 1220 C C . PRO A 1 162 ? 6.356 7.689 -11.195 1.00 78.69 162 PRO A C 1
ATOM 1222 O O . PRO A 1 162 ? 7.520 7.815 -11.575 1.00 78.69 162 PRO A O 1
ATOM 1225 N N . PRO A 1 163 ? 5.328 7.966 -12.019 1.00 70.62 163 PRO A N 1
ATOM 1226 C CA . PRO A 1 163 ? 5.483 8.222 -13.458 1.00 70.62 163 PRO A CA 1
ATOM 1227 C C . PRO A 1 163 ? 6.033 9.632 -13.773 1.00 70.62 163 PRO A C 1
ATOM 1229 O O . PRO A 1 163 ? 5.620 10.283 -14.726 1.00 70.62 163 PRO A O 1
ATOM 1232 N N . GLN A 1 164 ? 6.917 10.162 -12.928 1.00 64.75 164 GLN A N 1
ATOM 1233 C CA . GLN A 1 164 ? 7.297 11.579 -12.896 1.00 64.75 164 GLN A CA 1
ATOM 1234 C C . GLN A 1 164 ? 8.570 11.894 -13.7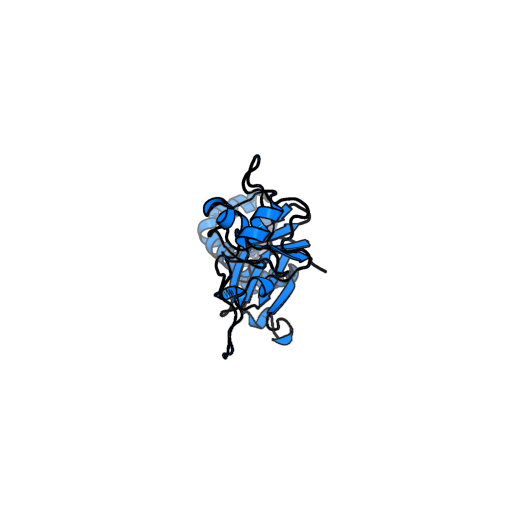00 1.00 64.75 164 GLN A C 1
ATOM 1236 O O . GLN A 1 164 ? 8.946 13.062 -13.789 1.00 64.75 164 GLN A O 1
ATOM 1241 N N . GLY A 1 165 ? 9.220 10.889 -14.295 1.00 65.00 165 GLY A N 1
ATOM 1242 C CA . GLY A 1 165 ? 10.458 11.054 -15.053 1.00 65.00 165 GLY A CA 1
ATOM 1243 C C . GLY A 1 165 ? 10.546 10.110 -16.247 1.00 65.00 165 GLY A C 1
ATOM 1244 O O . GLY A 1 165 ? 10.096 8.969 -16.192 1.00 65.00 165 GLY A O 1
ATOM 1245 N N . LEU A 1 166 ? 11.132 10.604 -17.336 1.00 69.31 166 LEU A N 1
ATOM 1246 C CA . LEU A 1 166 ? 11.536 9.777 -18.464 1.00 69.31 166 LEU A CA 1
ATOM 1247 C C . LEU A 1 166 ? 12.939 9.246 -18.152 1.00 69.31 166 LEU A C 1
ATOM 1249 O O . LEU A 1 166 ? 13.893 10.023 -18.087 1.00 69.31 166 LEU A O 1
ATOM 1253 N N . HIS A 1 167 ? 13.045 7.947 -17.887 1.00 75.56 167 HIS A N 1
ATOM 1254 C CA . HIS A 1 167 ? 14.317 7.306 -17.576 1.00 75.56 167 HIS A CA 1
ATOM 1255 C C . HIS A 1 167 ? 14.967 6.786 -18.855 1.00 75.56 167 HIS A C 1
ATOM 1257 O O . HIS A 1 167 ? 14.282 6.285 -19.747 1.00 75.56 167 HIS A O 1
ATOM 1263 N N . PHE A 1 168 ? 16.293 6.896 -18.932 1.00 80.94 168 PHE A N 1
ATOM 1264 C CA . PHE A 1 168 ? 17.079 6.287 -19.996 1.00 80.94 168 PHE A CA 1
ATOM 1265 C C . PHE A 1 168 ? 18.045 5.270 -19.406 1.00 80.94 168 PHE A C 1
ATOM 1267 O O . PHE A 1 168 ? 18.722 5.577 -18.424 1.00 80.94 168 PHE A O 1
ATOM 1274 N N . GLY A 1 169 ? 18.135 4.083 -19.997 1.00 79.00 169 GLY A N 1
ATOM 1275 C CA . GLY A 1 169 ? 19.075 3.073 -19.530 1.00 79.00 169 GLY A CA 1
ATOM 1276 C C . GLY A 1 169 ? 18.691 1.656 -19.915 1.00 79.00 169 GLY A C 1
ATOM 1277 O O . GLY A 1 169 ? 17.800 1.435 -20.730 1.00 79.00 169 GLY A O 1
ATOM 1278 N N . LEU A 1 170 ? 19.397 0.709 -19.306 1.00 81.31 170 LEU A N 1
ATOM 1279 C CA . LEU A 1 170 ? 19.216 -0.717 -19.536 1.00 81.31 170 LEU A CA 1
ATOM 1280 C C . LEU A 1 170 ? 18.089 -1.276 -18.664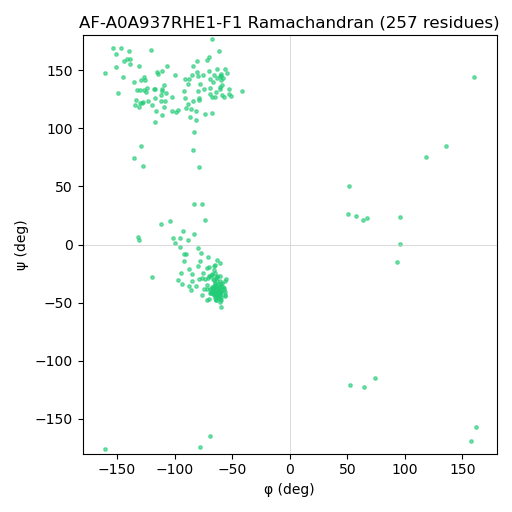 1.00 81.31 170 LEU A C 1
ATOM 1282 O O . LEU A 1 170 ? 17.870 -0.836 -17.525 1.00 81.31 170 LEU A O 1
ATOM 1286 N N . GLY A 1 171 ? 17.377 -2.251 -19.216 1.00 74.94 171 GLY A N 1
ATOM 1287 C CA . GLY A 1 171 ? 16.534 -3.161 -18.458 1.00 74.94 171 GLY A CA 1
ATOM 1288 C C . GLY A 1 171 ? 17.368 -4.077 -17.562 1.00 74.94 171 GLY A C 1
ATOM 1289 O O . GLY A 1 171 ? 18.599 -4.041 -17.560 1.00 74.94 171 GLY A O 1
ATOM 1290 N N . ASP A 1 172 ? 16.682 -4.905 -16.786 1.00 68.62 172 ASP A N 1
ATOM 1291 C CA . ASP A 1 172 ? 17.312 -5.705 -15.728 1.00 68.62 172 ASP A CA 1
ATOM 1292 C C . ASP A 1 172 ? 18.064 -6.938 -16.268 1.00 68.62 172 ASP A C 1
ATOM 1294 O O . ASP A 1 172 ? 18.779 -7.603 -15.526 1.00 68.62 172 ASP A O 1
ATOM 1298 N N . LEU A 1 173 ? 17.936 -7.218 -17.570 1.00 76.00 173 LEU A N 1
ATOM 1299 C CA . LEU A 1 173 ? 18.575 -8.333 -18.275 1.00 76.00 173 LEU A CA 1
ATOM 1300 C C . LEU A 1 173 ? 19.768 -7.898 -19.140 1.00 76.00 173 LEU A C 1
ATOM 1302 O O . LEU A 1 173 ? 20.119 -8.597 -20.079 1.00 76.00 173 LEU A O 1
ATOM 1306 N N . GLU A 1 174 ? 20.371 -6.734 -18.877 1.00 83.19 174 GLU A N 1
ATOM 1307 C CA . GLU A 1 174 ? 21.437 -6.163 -19.725 1.00 83.19 174 GLU A CA 1
ATOM 1308 C C . GLU A 1 174 ? 21.007 -5.949 -21.194 1.00 83.19 174 GLU A C 1
ATOM 1310 O O . GLU A 1 174 ? 21.838 -5.892 -22.105 1.00 83.19 174 GLU A O 1
ATOM 1315 N N . THR A 1 175 ? 19.700 -5.804 -21.423 1.00 88.88 175 THR A N 1
ATOM 1316 C CA . THR A 1 175 ? 19.080 -5.481 -22.712 1.00 88.88 175 THR A CA 1
ATOM 1317 C C . THR A 1 175 ? 18.291 -4.175 -22.623 1.00 88.88 175 THR A C 1
ATOM 1319 O O . THR A 1 175 ? 18.042 -3.628 -21.545 1.00 88.88 175 THR A O 1
ATOM 1322 N N . ILE A 1 176 ? 17.896 -3.649 -23.774 1.00 90.31 176 ILE A N 1
ATOM 1323 C CA . ILE A 1 176 ? 16.853 -2.641 -23.934 1.00 90.31 176 ILE A CA 1
ATOM 1324 C C . ILE A 1 176 ? 15.700 -3.259 -24.722 1.00 90.31 176 ILE A C 1
ATOM 1326 O O . ILE A 1 176 ? 15.924 -4.080 -25.609 1.00 90.31 176 ILE A O 1
ATOM 1330 N N . GLN A 1 177 ? 14.479 -2.809 -24.444 1.00 90.81 177 GLN A N 1
ATOM 1331 C CA . GLN A 1 177 ? 13.330 -3.127 -25.282 1.00 90.81 177 GLN A CA 1
ATOM 1332 C C . GLN A 1 177 ? 13.319 -2.180 -26.483 1.00 90.81 177 GLN A C 1
ATOM 1334 O O . GLN A 1 177 ? 13.119 -0.970 -26.320 1.00 90.81 177 GLN A O 1
ATOM 1339 N N . LEU A 1 178 ? 13.499 -2.718 -27.688 1.00 92.81 178 LEU A N 1
ATOM 1340 C CA . LEU A 1 178 ? 13.358 -1.956 -28.921 1.00 92.81 178 LEU A CA 1
ATOM 1341 C C . LEU A 1 178 ? 11.947 -1.379 -29.028 1.00 92.81 178 LEU A C 1
ATOM 1343 O O . LEU A 1 178 ? 10.955 -1.987 -28.623 1.00 92.81 178 LEU A O 1
ATOM 1347 N N . ARG A 1 179 ? 11.859 -0.181 -29.600 1.00 93.25 179 ARG A N 1
ATOM 1348 C CA . ARG A 1 179 ? 10.606 0.557 -29.768 1.00 93.25 179 ARG A CA 1
ATOM 1349 C C . ARG A 1 179 ? 10.401 0.979 -31.209 1.00 93.25 179 ARG A C 1
ATOM 1351 O O . ARG A 1 179 ? 11.353 1.374 -31.885 1.00 93.25 179 ARG A O 1
ATOM 1358 N N . HIS A 1 180 ? 9.155 0.958 -31.663 1.00 93.62 180 HIS A N 1
ATOM 1359 C CA . HIS A 1 180 ? 8.797 1.321 -33.027 1.00 93.62 180 HIS A CA 1
ATOM 1360 C C . HIS A 1 180 ? 9.222 2.761 -33.359 1.00 93.62 180 HIS A C 1
ATOM 1362 O O . HIS A 1 180 ? 8.916 3.711 -32.634 1.00 93.62 180 HIS A O 1
ATOM 1368 N N . LEU A 1 181 ? 9.933 2.925 -34.481 1.00 92.88 181 LEU A N 1
ATOM 1369 C CA . LEU A 1 181 ? 10.383 4.225 -35.002 1.00 92.88 181 LEU A CA 1
ATOM 1370 C C . LEU A 1 181 ? 9.398 4.857 -35.997 1.00 92.88 181 LEU A C 1
ATOM 1372 O O . LEU A 1 181 ? 9.524 6.035 -36.326 1.00 92.88 181 LEU A O 1
ATOM 1376 N N . THR A 1 182 ? 8.440 4.076 -36.498 1.00 89.56 182 THR A N 1
ATOM 1377 C CA . THR A 1 182 ? 7.393 4.500 -37.439 1.00 89.56 182 THR A CA 1
ATOM 1378 C C . THR A 1 182 ? 6.070 3.826 -37.077 1.00 89.56 182 THR A C 1
ATOM 1380 O O . THR A 1 182 ? 6.067 2.815 -36.378 1.00 89.56 182 THR A O 1
ATOM 1383 N N . GLY A 1 183 ? 4.943 4.379 -37.536 1.00 90.62 183 GLY A N 1
ATOM 1384 C CA . GLY A 1 183 ? 3.618 3.875 -37.164 1.00 90.62 183 GLY A CA 1
ATOM 1385 C C . GLY A 1 183 ? 3.268 4.248 -35.724 1.00 90.62 183 GLY A C 1
ATOM 1386 O O . GLY A 1 183 ? 3.140 5.435 -35.425 1.00 90.62 183 GLY A O 1
ATOM 1387 N N . ASP A 1 184 ? 3.134 3.252 -34.848 1.00 89.88 184 ASP A N 1
ATOM 1388 C CA . ASP A 1 184 ? 2.888 3.444 -33.412 1.00 89.88 184 ASP A CA 1
ATOM 1389 C C . ASP A 1 184 ? 4.186 3.822 -32.673 1.00 89.88 184 ASP A C 1
ATOM 1391 O O . ASP A 1 184 ? 4.773 3.040 -31.926 1.00 89.88 184 ASP A O 1
ATOM 1395 N N . ILE A 1 185 ? 4.706 5.013 -32.978 1.00 91.06 185 ILE A N 1
ATOM 1396 C CA . ILE A 1 185 ? 6.030 5.470 -32.540 1.00 91.06 185 ILE A CA 1
ATOM 1397 C C . ILE A 1 185 ? 6.142 5.437 -31.010 1.00 91.06 185 ILE A C 1
ATOM 1399 O O . ILE A 1 185 ? 5.352 6.064 -30.307 1.00 91.06 185 ILE A O 1
ATOM 1403 N N . GLY A 1 186 ? 7.181 4.777 -30.492 1.00 86.88 186 GLY A N 1
ATOM 1404 C CA . GLY A 1 186 ? 7.440 4.687 -29.050 1.00 86.88 186 GLY A CA 1
ATOM 1405 C C . GLY A 1 186 ? 6.855 3.453 -28.367 1.00 86.88 186 GLY A C 1
ATOM 1406 O O . GLY A 1 186 ? 7.295 3.134 -27.258 1.00 86.88 186 GLY A O 1
ATOM 1407 N N . SER A 1 187 ? 5.931 2.736 -29.009 1.00 89.75 187 SER A N 1
ATOM 1408 C CA . SER A 1 187 ? 5.447 1.444 -28.509 1.00 89.75 187 SER A CA 1
ATOM 1409 C C . SER A 1 187 ? 6.569 0.389 -28.534 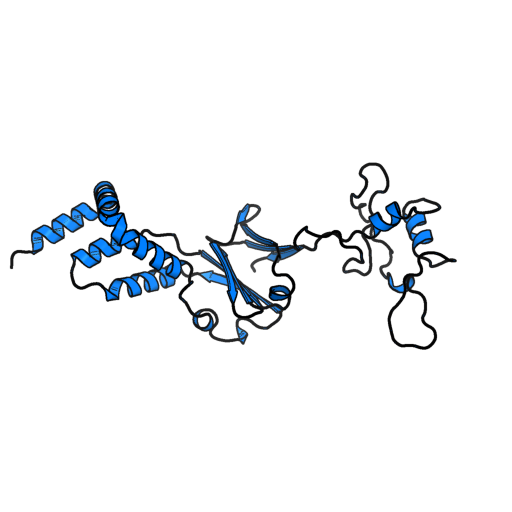1.00 89.75 187 SER A C 1
ATOM 1411 O O . SER A 1 187 ? 7.452 0.460 -29.398 1.00 89.75 187 SER A O 1
ATOM 1413 N N . PRO A 1 188 ? 6.605 -0.545 -27.565 1.00 90.12 188 PRO A N 1
ATOM 1414 C CA . PRO A 1 188 ? 7.583 -1.630 -27.558 1.00 90.12 188 PRO A CA 1
ATOM 1415 C C . PRO A 1 188 ? 7.350 -2.583 -28.737 1.00 90.12 188 PRO A C 1
ATOM 1417 O O . PRO A 1 188 ? 6.209 -2.895 -29.068 1.00 90.12 188 PRO A O 1
ATOM 1420 N N . VAL A 1 189 ? 8.438 -3.044 -29.351 1.00 90.81 189 VAL A N 1
ATOM 1421 C CA . VAL A 1 189 ? 8.429 -4.092 -30.381 1.00 90.81 189 VAL A CA 1
ATOM 1422 C C . VAL A 1 189 ? 8.320 -5.451 -29.688 1.00 90.81 189 VAL A C 1
ATOM 1424 O O . VAL A 1 189 ? 9.052 -5.700 -28.732 1.00 90.81 189 VAL A O 1
ATOM 1427 N N . GLU A 1 190 ? 7.423 -6.319 -30.155 1.00 87.25 190 GLU A N 1
ATOM 1428 C CA . GLU A 1 190 ? 7.283 -7.701 -29.666 1.00 87.25 190 GLU A CA 1
ATOM 1429 C C . GLU A 1 190 ? 8.583 -8.494 -29.892 1.00 87.25 190 GLU A C 1
ATOM 1431 O O . GLU A 1 190 ? 9.194 -8.367 -30.953 1.00 87.25 190 GLU A O 1
ATOM 1436 N N . ASP A 1 191 ? 9.040 -9.239 -28.877 1.00 84.38 191 ASP A N 1
ATOM 1437 C CA . ASP A 1 191 ? 10.346 -9.930 -28.849 1.00 84.38 191 ASP A CA 1
ATOM 1438 C C . ASP A 1 191 ? 11.549 -9.031 -29.214 1.00 84.38 191 ASP A C 1
ATOM 1440 O O . ASP A 1 191 ? 12.583 -9.484 -29.701 1.00 84.38 191 ASP A O 1
ATOM 1444 N N . GLY A 1 192 ? 11.420 -7.722 -28.986 1.00 86.81 192 GLY A N 1
ATOM 1445 C CA . GLY A 1 192 ? 12.419 -6.717 -29.338 1.00 86.81 192 GLY A CA 1
ATOM 1446 C C . GLY A 1 192 ? 13.548 -6.552 -28.323 1.00 86.81 192 GLY A C 1
ATOM 1447 O O . GLY A 1 192 ? 13.977 -5.421 -28.111 1.00 86.81 192 GLY A O 1
ATOM 1448 N N . ASP A 1 193 ? 14.005 -7.611 -27.662 1.00 89.62 193 ASP A N 1
ATOM 1449 C CA . ASP A 1 193 ? 15.162 -7.517 -26.769 1.00 89.62 193 ASP A CA 1
ATOM 1450 C C . ASP A 1 193 ? 16.438 -7.229 -27.568 1.00 89.62 193 ASP A C 1
ATOM 1452 O O . ASP A 1 193 ? 16.771 -7.920 -28.531 1.00 89.62 193 ASP A O 1
ATOM 1456 N N . PHE A 1 194 ? 17.171 -6.187 -27.173 1.00 90.56 194 PHE A N 1
ATOM 1457 C CA . PHE A 1 194 ? 18.441 -5.831 -27.794 1.00 90.56 194 PHE A CA 1
ATOM 1458 C C . PHE A 1 194 ? 19.526 -5.554 -26.746 1.00 90.56 194 PHE A C 1
ATOM 1460 O O . PHE A 1 194 ? 19.314 -4.751 -25.840 1.00 90.56 194 PHE A O 1
ATOM 1467 N N . PRO A 1 195 ? 20.735 -6.105 -26.894 1.00 89.19 195 PRO A N 1
ATOM 1468 C CA . PRO A 1 195 ? 21.123 -7.041 -27.939 1.00 89.19 195 PRO A CA 1
ATOM 1469 C C . PRO A 1 195 ? 20.662 -8.477 -27.621 1.00 89.19 195 PRO A C 1
ATOM 1471 O O . PRO A 1 195 ? 20.470 -8.824 -26.460 1.00 89.19 195 PRO A O 1
ATOM 1474 N N . ASP A 1 196 ? 20.539 -9.310 -28.654 1.00 85.94 196 ASP A N 1
ATOM 1475 C CA . ASP A 1 196 ? 20.303 -10.756 -28.537 1.00 85.94 196 ASP A CA 1
ATOM 1476 C C . ASP A 1 196 ? 21.519 -11.507 -29.128 1.00 85.94 196 ASP A C 1
ATOM 147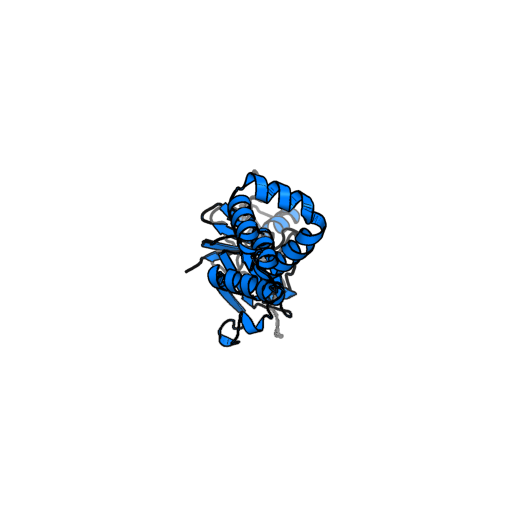8 O O . ASP A 1 196 ? 21.822 -11.322 -30.314 1.00 85.94 196 ASP A O 1
ATOM 1482 N N . PRO A 1 197 ? 22.302 -12.274 -28.337 1.00 85.81 197 PRO A N 1
ATOM 1483 C CA . PRO A 1 197 ? 22.110 -12.591 -26.913 1.00 85.81 197 PRO A CA 1
ATOM 1484 C C . PRO A 1 197 ? 22.346 -11.379 -25.989 1.00 85.81 197 PRO A C 1
ATOM 1486 O O . PRO A 1 197 ? 23.025 -10.446 -26.417 1.00 85.81 197 PRO A O 1
ATOM 1489 N N . PRO A 1 198 ? 21.859 -11.387 -24.732 1.00 86.94 198 PRO A N 1
ATOM 1490 C CA . PRO A 1 198 ? 22.076 -10.299 -23.773 1.00 86.94 198 PRO A CA 1
ATOM 1491 C C . PRO A 1 198 ? 23.555 -9.969 -23.524 1.00 86.94 198 PRO A C 1
ATOM 1493 O O . PRO A 1 198 ? 24.420 -10.837 -23.651 1.00 86.94 198 PRO A O 1
ATOM 1496 N N . GLY A 1 199 ? 23.841 -8.711 -23.179 1.00 85.94 199 GLY A N 1
ATOM 1497 C CA . GLY A 1 199 ? 25.199 -8.225 -22.904 1.00 85.94 199 GLY A CA 1
ATOM 1498 C C . GLY A 1 199 ? 25.457 -6.875 -23.561 1.00 85.94 199 GLY A C 1
ATOM 1499 O O . GLY A 1 199 ? 25.963 -6.794 -24.689 1.00 85.94 199 GLY A O 1
ATOM 1500 N N . PHE A 1 200 ? 25.055 -5.804 -22.873 1.00 86.12 200 PHE A N 1
ATOM 1501 C CA . PHE A 1 200 ? 25.280 -4.422 -23.317 1.00 86.12 200 PHE A CA 1
ATOM 1502 C C . PHE A 1 200 ? 26.715 -3.937 -23.059 1.00 86.12 200 PHE A C 1
ATOM 1504 O O . PHE A 1 200 ? 27.144 -2.919 -23.606 1.00 86.12 200 PHE A O 1
ATOM 1511 N N . ASP A 1 201 ? 27.459 -4.673 -22.236 1.00 83.56 201 ASP A N 1
ATOM 1512 C CA . ASP A 1 201 ? 28.869 -4.464 -21.916 1.00 83.56 201 ASP A CA 1
ATOM 1513 C C . ASP A 1 201 ? 29.765 -4.454 -23.165 1.00 83.56 201 ASP A C 1
ATOM 1515 O O . ASP A 1 201 ? 30.719 -3.676 -23.237 1.00 83.56 201 ASP A O 1
ATOM 1519 N N . ARG A 1 202 ? 29.400 -5.221 -24.202 1.00 84.81 202 ARG A N 1
ATOM 1520 C CA . ARG A 1 202 ? 30.076 -5.217 -25.512 1.00 84.81 202 ARG A CA 1
ATOM 1521 C C . ARG A 1 202 ? 30.158 -3.824 -26.142 1.00 84.81 202 ARG A C 1
ATOM 1523 O O . ARG A 1 202 ? 31.073 -3.541 -26.911 1.00 84.81 202 ARG A O 1
ATOM 1530 N N . PHE A 1 203 ? 29.185 -2.962 -25.835 1.00 87.25 203 PHE A N 1
ATOM 1531 C CA . PHE A 1 203 ? 29.101 -1.606 -26.365 1.00 87.25 203 PHE A CA 1
ATOM 1532 C C . PHE A 1 203 ? 29.872 -0.601 -25.512 1.00 87.25 203 PHE A C 1
ATOM 1534 O O . PHE A 1 203 ? 29.826 0.598 -25.788 1.00 87.25 203 PHE A O 1
ATOM 1541 N N . LEU A 1 204 ? 30.577 -1.039 -24.471 1.00 84.31 204 LEU A N 1
ATOM 1542 C CA . LEU A 1 204 ? 31.420 -0.187 -23.646 1.00 84.31 204 LEU A CA 1
ATOM 1543 C C . LEU A 1 204 ? 32.828 -0.129 -24.245 1.00 84.31 204 LEU A C 1
ATOM 1545 O O . LEU A 1 204 ? 33.389 -1.120 -24.706 1.00 84.31 204 LEU A O 1
ATOM 1549 N N . ARG A 1 205 ? 33.427 1.063 -24.256 1.00 78.88 205 ARG A N 1
ATOM 1550 C CA . ARG A 1 205 ? 34.806 1.234 -24.717 1.00 78.88 205 ARG A CA 1
ATOM 1551 C C . ARG A 1 205 ? 35.765 0.468 -23.798 1.00 78.88 205 ARG A C 1
ATOM 1553 O O . ARG A 1 205 ? 35.712 0.688 -22.587 1.00 78.88 205 ARG A O 1
ATOM 1560 N N . PRO A 1 206 ? 36.689 -0.340 -24.349 1.00 68.81 206 PRO A N 1
ATOM 1561 C CA . PRO A 1 206 ? 37.699 -1.020 -23.550 1.00 68.81 206 PRO A CA 1
ATOM 1562 C C . PRO A 1 206 ? 38.631 0.009 -22.900 1.00 68.81 206 PRO A C 1
ATOM 1564 O O . PRO A 1 206 ? 39.192 0.874 -23.577 1.00 68.81 206 PRO A O 1
ATOM 1567 N N . ILE A 1 207 ? 38.804 -0.074 -21.581 1.00 65.44 207 ILE A N 1
ATOM 1568 C CA . ILE A 1 207 ? 39.718 0.796 -20.835 1.00 65.44 207 ILE A CA 1
ATOM 1569 C C . ILE A 1 207 ? 41.096 0.135 -20.784 1.00 65.44 207 ILE A C 1
ATOM 1571 O O . ILE A 1 207 ? 41.281 -0.927 -20.195 1.00 65.44 207 ILE A O 1
ATOM 1575 N N . THR A 1 208 ? 42.100 0.778 -21.376 1.00 57.75 208 THR A N 1
ATOM 1576 C CA . THR A 1 208 ? 43.502 0.384 -21.206 1.00 57.75 208 THR A CA 1
ATOM 1577 C C . THR A 1 208 ? 44.049 0.953 -19.894 1.00 57.75 208 THR A C 1
ATOM 1579 O O . THR A 1 208 ? 44.327 2.148 -19.818 1.00 57.75 208 THR A O 1
ATOM 1582 N N . GLY A 1 209 ? 44.245 0.101 -18.879 1.00 59.94 209 GLY A N 1
ATOM 1583 C CA . GLY A 1 209 ? 45.091 0.405 -17.712 1.00 59.94 209 GLY A CA 1
ATOM 1584 C C . GLY A 1 209 ? 44.414 0.952 -16.446 1.00 59.94 209 GLY A C 1
ATOM 1585 O O . GLY A 1 209 ? 45.099 1.577 -15.641 1.00 59.94 209 GLY A O 1
ATOM 1586 N N . GLY A 1 210 ? 43.118 0.719 -16.221 1.00 54.00 210 GLY A N 1
ATOM 1587 C CA . GLY A 1 210 ? 42.428 1.136 -14.990 1.00 54.00 210 GLY A CA 1
ATOM 1588 C C . GLY A 1 210 ? 41.258 0.225 -14.607 1.00 54.00 210 GLY A C 1
ATOM 1589 O O . GLY A 1 210 ? 40.795 -0.557 -15.431 1.00 54.00 210 GLY A O 1
ATOM 1590 N N . VAL A 1 211 ? 40.801 0.332 -13.353 1.00 48.12 211 VAL A N 1
ATOM 1591 C CA . VAL A 1 211 ? 39.613 -0.357 -12.813 1.00 48.12 211 VAL A CA 1
ATOM 1592 C C . VAL A 1 211 ? 38.435 0.620 -12.828 1.00 48.12 211 VAL A C 1
ATOM 1594 O O . VAL A 1 211 ? 38.471 1.629 -12.124 1.00 48.12 211 VAL A O 1
ATOM 1597 N N . GLY A 1 212 ? 37.420 0.329 -13.641 1.00 51.66 212 GLY A N 1
ATOM 1598 C CA . GLY A 1 212 ? 36.151 1.059 -13.726 1.00 51.66 212 GLY A CA 1
ATOM 1599 C C . GLY A 1 212 ? 35.437 0.780 -15.052 1.00 51.66 212 GLY A C 1
ATOM 1600 O O . GLY A 1 212 ? 36.107 0.634 -16.067 1.00 51.66 212 GLY A O 1
ATOM 1601 N N . ASP A 1 213 ? 34.107 0.703 -15.046 1.00 54.28 213 ASP A N 1
ATOM 1602 C CA . ASP A 1 213 ? 33.254 0.598 -16.244 1.00 54.28 213 ASP A CA 1
ATOM 1603 C C . ASP A 1 213 ? 33.219 1.983 -16.936 1.00 54.28 213 ASP A C 1
ATOM 1605 O O . ASP A 1 213 ? 33.164 3.012 -16.266 1.00 54.28 213 ASP A O 1
ATOM 1609 N N . GLY A 1 214 ? 33.371 2.187 -18.247 1.00 65.31 214 GLY A N 1
ATOM 1610 C CA . GLY A 1 214 ? 32.714 1.549 -19.382 1.00 65.31 214 GLY A CA 1
ATOM 1611 C C . GLY A 1 214 ? 31.950 2.647 -20.149 1.00 65.31 214 GLY A C 1
ATOM 1612 O O . GLY A 1 214 ? 30.749 2.812 -19.985 1.00 65.31 214 GLY A O 1
ATOM 1613 N N . VAL A 1 215 ? 32.636 3.505 -20.921 1.00 75.94 215 VAL A N 1
ATOM 1614 C CA . VAL A 1 215 ? 31.960 4.588 -21.675 1.00 75.94 215 VAL A CA 1
ATOM 1615 C C . VAL A 1 215 ? 31.318 4.003 -22.928 1.00 75.94 215 VAL A C 1
ATOM 1617 O O . VAL A 1 215 ? 32.039 3.433 -23.743 1.00 75.94 215 VAL A O 1
ATOM 1620 N N . LEU A 1 216 ? 30.017 4.223 -23.146 1.00 83.31 216 LEU A N 1
ATOM 1621 C CA . LEU A 1 216 ? 29.334 3.762 -24.361 1.00 83.31 216 LEU A CA 1
ATOM 1622 C C . LEU A 1 216 ? 30.079 4.184 -25.644 1.00 83.31 216 LEU A C 1
ATOM 1624 O O . LEU A 1 216 ? 30.418 5.356 -25.867 1.00 83.31 216 LEU A O 1
ATOM 1628 N N . SER A 1 217 ? 30.333 3.192 -26.490 1.00 85.81 217 SER A N 1
ATOM 1629 C CA . SER A 1 217 ? 30.847 3.297 -27.849 1.00 85.81 217 SER A CA 1
ATOM 1630 C C . SER A 1 217 ? 29.670 3.560 -28.786 1.00 85.81 217 SER A C 1
ATOM 1632 O O . SER A 1 217 ? 29.103 2.646 -29.377 1.00 85.81 217 SER A O 1
ATOM 1634 N N . LEU A 1 218 ? 29.242 4.823 -28.872 1.00 85.00 218 LEU A N 1
ATOM 1635 C CA . LEU A 1 218 ? 28.065 5.191 -29.666 1.00 85.00 218 LEU A CA 1
ATOM 1636 C C . LEU A 1 218 ? 28.332 5.107 -31.172 1.00 85.00 218 LEU A C 1
ATOM 1638 O O . LEU A 1 218 ? 27.531 4.540 -31.905 1.00 85.00 218 LEU A O 1
ATOM 1642 N N . ALA A 1 219 ? 29.449 5.671 -31.630 1.00 79.69 219 ALA A N 1
ATOM 1643 C CA . ALA A 1 219 ? 29.792 5.777 -33.044 1.00 79.69 219 ALA A CA 1
ATOM 1644 C C . ALA A 1 219 ? 31.259 5.392 -33.267 1.00 79.69 219 ALA A C 1
ATOM 1646 O O . ALA A 1 219 ? 32.125 5.771 -32.474 1.00 79.69 219 ALA A O 1
ATOM 1647 N N . GLY A 1 220 ? 31.529 4.665 -34.351 1.00 74.19 220 GLY A N 1
ATOM 1648 C CA . GLY A 1 220 ? 32.836 4.077 -34.630 1.00 74.19 220 GLY A CA 1
ATOM 1649 C C . GLY A 1 220 ? 32.754 2.961 -35.673 1.00 74.19 220 GLY A C 1
ATOM 1650 O O . GLY A 1 220 ? 31.832 2.939 -36.488 1.00 74.19 220 GLY A O 1
ATOM 1651 N N . SER A 1 221 ? 33.745 2.071 -35.658 1.00 66.31 221 SER A N 1
ATOM 1652 C CA . SER A 1 221 ? 33.787 0.834 -36.449 1.00 66.31 221 SER A CA 1
ATOM 1653 C C . SER A 1 221 ? 32.904 -0.270 -35.840 1.00 66.31 221 SER A C 1
ATOM 1655 O O . SER A 1 221 ? 32.193 -0.028 -34.867 1.00 66.31 221 SER A O 1
ATOM 1657 N N . ASP A 1 222 ? 32.964 -1.478 -36.409 1.00 65.88 222 ASP A N 1
ATOM 1658 C CA . ASP A 1 222 ? 32.257 -2.683 -35.948 1.00 65.88 222 ASP A CA 1
ATOM 1659 C C . ASP A 1 222 ? 32.278 -2.833 -34.410 1.00 65.88 222 ASP A C 1
ATOM 1661 O O . ASP A 1 222 ? 33.332 -2.685 -33.784 1.00 65.88 222 ASP A O 1
ATOM 1665 N N . GLY A 1 223 ? 31.112 -3.099 -33.806 1.00 74.06 223 GLY A N 1
ATOM 1666 C CA . GLY A 1 223 ? 30.928 -3.204 -32.349 1.00 74.06 223 GLY A CA 1
ATOM 1667 C C . GLY A 1 223 ? 30.430 -1.929 -31.650 1.00 74.06 223 GLY A C 1
ATOM 1668 O O . GLY A 1 223 ? 30.291 -1.907 -30.427 1.00 74.06 223 GLY A O 1
ATOM 1669 N N . SER A 1 224 ? 30.184 -0.835 -32.382 1.00 86.62 224 SER A N 1
ATOM 1670 C CA . SER A 1 224 ? 29.525 0.360 -31.834 1.00 86.62 224 SER A CA 1
ATOM 1671 C C . SER A 1 224 ? 28.000 0.208 -31.764 1.00 86.62 224 SER A C 1
ATOM 1673 O O . SER A 1 224 ? 27.371 -0.392 -32.633 1.00 86.62 224 SER A O 1
ATOM 1675 N N . LEU A 1 225 ? 27.393 0.853 -30.766 1.00 89.94 225 LEU A N 1
ATOM 1676 C CA . LEU A 1 225 ? 25.964 0.752 -30.471 1.00 89.94 225 LEU A CA 1
ATOM 1677 C C . LEU A 1 225 ? 25.066 1.295 -31.592 1.00 89.94 225 LEU A C 1
ATOM 1679 O O . LEU A 1 225 ? 24.099 0.638 -31.959 1.00 89.94 225 LEU A O 1
ATOM 1683 N N . LEU A 1 226 ? 25.337 2.492 -32.136 1.00 91.44 226 LEU A N 1
ATOM 1684 C CA . LEU A 1 226 ? 24.420 3.114 -33.106 1.00 91.44 226 LEU A CA 1
ATOM 1685 C C . LEU A 1 226 ? 24.306 2.335 -34.426 1.00 91.44 226 LEU A C 1
ATOM 1687 O O . LEU A 1 226 ? 23.178 2.207 -34.898 1.00 91.44 226 LEU A O 1
ATOM 1691 N N . PRO A 1 227 ? 25.395 1.821 -35.037 1.00 90.94 227 PRO A N 1
ATOM 1692 C CA . PRO A 1 227 ? 25.288 0.978 -36.228 1.00 90.94 227 PRO A CA 1
ATOM 1693 C C . PRO A 1 227 ? 24.498 -0.313 -35.992 1.00 90.94 227 PRO A C 1
ATOM 1695 O O . PRO A 1 227 ? 23.627 -0.636 -36.795 1.00 90.94 227 PRO A O 1
ATOM 1698 N N . GLU A 1 228 ? 24.753 -1.025 -34.889 1.00 91.62 228 GLU A N 1
ATOM 1699 C CA . GLU A 1 228 ? 24.038 -2.273 -34.577 1.00 91.62 228 GLU A CA 1
ATOM 1700 C C . GLU A 1 228 ? 22.561 -2.021 -34.266 1.00 91.62 228 GLU A C 1
ATOM 1702 O O . GLU A 1 228 ? 21.684 -2.721 -34.770 1.00 91.62 228 GLU A O 1
ATOM 1707 N N . LEU A 1 229 ? 22.267 -0.960 -33.516 1.00 91.75 229 LEU A N 1
ATOM 1708 C CA . LEU A 1 229 ? 20.899 -0.555 -33.223 1.00 91.75 229 LEU A CA 1
ATOM 1709 C C . LEU A 1 229 ? 20.168 -0.079 -34.489 1.00 91.75 229 LEU A C 1
ATOM 1711 O O . LEU A 1 229 ? 18.982 -0.349 -34.651 1.00 91.75 229 LEU A O 1
ATOM 1715 N N . ALA A 1 230 ? 20.853 0.605 -35.414 1.00 92.50 230 ALA A N 1
ATOM 1716 C CA . ALA A 1 230 ? 20.275 0.983 -36.704 1.00 92.50 230 ALA A CA 1
ATOM 1717 C C . ALA A 1 230 ? 19.945 -0.259 -37.540 1.00 92.50 230 ALA A C 1
ATOM 1719 O O . ALA A 1 230 ? 18.839 -0.356 -38.074 1.00 92.50 230 ALA A O 1
ATOM 1720 N N . ALA A 1 231 ? 20.860 -1.232 -37.580 1.00 91.44 231 ALA A N 1
ATOM 1721 C CA . ALA A 1 231 ? 20.663 -2.498 -38.274 1.00 91.44 231 ALA A CA 1
ATOM 1722 C C . ALA A 1 231 ? 19.483 -3.301 -37.702 1.00 91.44 231 ALA A C 1
ATOM 1724 O O . ALA A 1 231 ? 18.707 -3.853 -38.480 1.00 91.44 231 ALA A O 1
ATOM 1725 N N . ALA A 1 232 ? 19.285 -3.294 -36.377 1.00 91.12 232 ALA A N 1
ATOM 1726 C CA . ALA A 1 232 ? 18.132 -3.925 -35.726 1.00 91.12 232 ALA A CA 1
ATOM 1727 C C . ALA A 1 232 ? 16.781 -3.338 -36.184 1.00 91.12 232 ALA A C 1
ATOM 1729 O O . ALA A 1 232 ? 15.772 -4.034 -36.207 1.00 91.12 232 ALA A O 1
ATOM 1730 N N . HIS A 1 233 ? 16.770 -2.074 -36.620 1.00 91.31 233 HIS A N 1
ATOM 1731 C CA . HIS A 1 233 ? 15.603 -1.404 -37.210 1.00 91.31 233 HIS A CA 1
ATOM 1732 C C . HIS A 1 233 ? 15.582 -1.441 -38.749 1.00 91.31 233 HIS A C 1
ATOM 1734 O O . HIS A 1 233 ? 14.733 -0.801 -39.369 1.00 91.31 233 HIS A O 1
ATOM 1740 N N . GLY A 1 234 ? 16.517 -2.152 -39.390 1.00 91.19 234 GLY A N 1
ATOM 1741 C CA . GLY A 1 234 ? 16.656 -2.182 -40.851 1.00 91.19 234 GLY A CA 1
ATOM 1742 C C . GLY A 1 234 ? 17.095 -0.844 -41.462 1.00 91.19 234 GLY A C 1
ATOM 1743 O O . GLY A 1 234 ? 16.833 -0.581 -42.636 1.00 91.19 234 GLY A O 1
ATOM 1744 N N . LEU A 1 235 ? 17.736 0.020 -40.672 1.00 90.94 235 LEU A N 1
ATOM 1745 C CA . LEU A 1 235 ? 18.203 1.347 -41.067 1.00 90.94 235 LEU A CA 1
ATOM 1746 C C . LEU A 1 235 ? 19.728 1.373 -41.218 1.00 90.94 235 LEU A C 1
ATOM 1748 O O . LEU A 1 235 ? 20.456 0.639 -40.558 1.00 90.94 235 LEU A O 1
ATOM 1752 N N . SER A 1 236 ? 20.231 2.280 -42.057 1.00 88.12 236 SER A N 1
ATOM 1753 C CA . SER A 1 236 ? 21.676 2.524 -42.182 1.00 88.12 236 SER A CA 1
ATOM 1754 C C . SER A 1 236 ? 22.234 3.387 -41.051 1.00 88.12 236 SER A C 1
ATOM 1756 O O . SER A 1 236 ? 23.414 3.303 -40.726 1.00 88.12 236 SER A O 1
ATOM 1758 N N . THR A 1 237 ? 21.406 4.272 -40.495 1.00 89.81 237 THR A N 1
ATOM 1759 C CA . THR A 1 237 ? 21.776 5.226 -39.446 1.00 89.81 237 THR A CA 1
ATOM 1760 C C . THR A 1 237 ? 20.562 5.547 -38.577 1.00 89.81 237 THR A C 1
ATOM 1762 O O . THR A 1 237 ? 19.423 5.495 -39.042 1.00 89.81 237 THR A O 1
ATOM 1765 N N . LEU A 1 238 ? 20.812 5.915 -37.318 1.00 91.12 238 LEU A N 1
ATOM 1766 C CA . LEU A 1 238 ? 19.797 6.416 -36.392 1.00 91.12 238 LEU A CA 1
ATOM 1767 C C . LEU A 1 238 ? 20.024 7.897 -36.104 1.00 91.12 238 LEU A C 1
ATOM 1769 O O . LEU A 1 238 ? 21.139 8.325 -35.803 1.00 91.12 238 LEU A O 1
ATOM 1773 N N . ALA A 1 239 ? 18.949 8.678 -36.154 1.00 90.88 239 ALA A N 1
ATOM 1774 C CA . ALA A 1 239 ? 18.952 10.041 -35.647 1.00 90.88 239 ALA A CA 1
ATOM 1775 C C . ALA A 1 239 ? 19.000 10.049 -34.110 1.00 90.88 239 ALA A C 1
ATOM 1777 O O . ALA A 1 239 ? 18.581 9.100 -33.447 1.00 90.88 239 ALA A O 1
ATOM 1778 N N . SER A 1 240 ? 19.443 11.161 -33.522 1.00 89.75 240 SER A N 1
ATOM 1779 C CA . SER A 1 240 ? 19.533 11.315 -32.062 1.00 89.75 240 SER A CA 1
ATOM 1780 C C . SER A 1 240 ? 18.191 11.123 -31.349 1.00 89.75 240 SER A C 1
ATOM 1782 O O . SER A 1 240 ? 18.151 10.529 -30.276 1.00 89.75 240 SER A O 1
ATOM 1784 N N . CYS A 1 241 ? 17.084 11.571 -31.950 1.00 89.19 241 CYS A N 1
ATOM 1785 C CA . CYS A 1 241 ? 15.742 11.363 -31.405 1.00 89.19 241 CYS A CA 1
ATOM 1786 C C . CYS A 1 241 ? 15.317 9.888 -31.432 1.00 89.19 241 CYS A C 1
ATOM 1788 O O . CYS A 1 241 ? 14.708 9.413 -30.479 1.00 89.19 241 CYS A O 1
ATOM 1790 N N . GLN A 1 242 ? 15.673 9.157 -32.490 1.00 92.69 242 GLN A N 1
ATOM 1791 C CA . GLN A 1 242 ? 15.377 7.732 -32.626 1.00 92.69 242 GLN A CA 1
ATOM 1792 C C . GLN A 1 242 ? 16.203 6.916 -31.630 1.00 92.69 242 GLN A C 1
ATOM 1794 O O . GLN A 1 242 ? 15.660 6.035 -30.975 1.00 92.69 242 GLN A O 1
ATOM 1799 N N . PHE A 1 243 ? 17.483 7.263 -31.455 1.00 91.44 243 PHE A N 1
ATOM 1800 C CA . PHE A 1 243 ? 18.340 6.677 -30.425 1.00 91.44 243 PHE A CA 1
ATOM 1801 C C . PHE A 1 243 ? 17.800 6.931 -29.013 1.00 91.44 243 PHE A C 1
ATOM 1803 O O . PHE A 1 243 ? 17.648 5.990 -28.241 1.00 91.44 243 PHE A O 1
ATOM 1810 N N . ALA A 1 244 ? 17.459 8.183 -28.686 1.00 89.75 244 ALA A N 1
ATOM 1811 C CA . ALA A 1 244 ? 16.880 8.520 -27.387 1.00 89.75 244 ALA A CA 1
ATOM 1812 C C . ALA A 1 244 ? 15.616 7.696 -27.116 1.00 89.75 244 ALA A C 1
ATOM 1814 O O . ALA A 1 244 ? 15.449 7.177 -26.019 1.00 89.75 244 ALA A O 1
ATOM 1815 N N . LEU A 1 245 ? 14.771 7.514 -28.134 1.00 91.50 245 LEU A N 1
ATOM 1816 C CA . LEU A 1 245 ? 13.563 6.710 -28.028 1.00 91.50 245 LEU A CA 1
ATOM 1817 C C . LEU A 1 245 ? 13.869 5.243 -27.682 1.00 91.50 245 LEU A C 1
ATOM 1819 O O . LEU A 1 245 ? 13.190 4.696 -26.822 1.00 91.50 245 LEU A O 1
ATOM 1823 N N . GLN A 1 246 ? 14.913 4.631 -28.252 1.00 92.12 246 GLN A N 1
ATOM 1824 C CA . GLN A 1 246 ? 15.316 3.258 -27.893 1.00 92.12 246 GLN A CA 1
ATOM 1825 C C . GLN A 1 246 ? 15.835 3.137 -26.457 1.00 92.12 246 GLN A C 1
ATOM 1827 O O . GLN A 1 246 ? 15.677 2.100 -25.828 1.00 92.12 246 GLN A O 1
ATOM 1832 N N . MET A 1 247 ? 16.426 4.203 -25.918 1.00 90.25 247 MET A N 1
ATOM 1833 C CA . MET A 1 247 ? 16.980 4.184 -24.567 1.00 90.25 247 MET A CA 1
ATOM 1834 C C . MET A 1 247 ? 15.918 4.357 -23.470 1.00 90.25 247 MET A C 1
ATOM 1836 O O . MET A 1 247 ? 16.283 4.316 -22.300 1.00 90.25 247 MET A O 1
ATOM 1840 N N . ILE A 1 248 ? 14.634 4.569 -23.799 1.00 88.38 248 ILE A N 1
ATOM 1841 C CA . ILE A 1 248 ? 13.571 4.818 -22.809 1.00 88.38 248 ILE A CA 1
ATOM 1842 C C . ILE A 1 248 ? 13.310 3.573 -21.951 1.00 88.38 248 ILE A C 1
ATOM 1844 O O . ILE A 1 248 ? 12.712 2.595 -22.416 1.00 88.38 248 ILE A O 1
ATOM 1848 N N . LYS A 1 249 ? 13.633 3.677 -20.659 1.00 82.50 249 LYS A N 1
ATOM 1849 C CA . LYS A 1 249 ? 13.278 2.708 -19.618 1.00 82.50 249 LYS A CA 1
ATOM 1850 C C . LYS A 1 249 ? 11.908 3.066 -19.035 1.00 82.50 249 LYS A C 1
ATOM 1852 O O . LYS A 1 249 ? 11.700 4.181 -18.557 1.00 82.50 249 LYS A O 1
ATOM 1857 N N . ALA A 1 250 ? 10.959 2.134 -19.124 1.00 75.69 250 ALA A N 1
ATOM 1858 C CA . ALA A 1 250 ? 9.634 2.309 -18.532 1.00 75.69 250 ALA A CA 1
ATOM 1859 C C . ALA A 1 250 ? 9.719 2.262 -16.992 1.00 75.69 250 ALA A C 1
ATOM 1861 O O . ALA A 1 250 ? 10.589 1.556 -16.475 1.00 75.69 250 ALA A O 1
ATOM 1862 N N . PRO A 1 251 ? 8.830 2.976 -16.270 1.00 76.06 251 PRO A N 1
ATOM 1863 C CA . PRO A 1 251 ? 8.742 2.879 -14.817 1.00 76.06 251 PRO A CA 1
ATOM 1864 C C . PRO A 1 251 ? 8.588 1.426 -14.373 1.00 76.06 251 PRO A C 1
ATOM 1866 O O . PRO A 1 251 ? 7.773 0.688 -14.935 1.00 76.06 251 PRO A O 1
ATOM 1869 N N . GLN A 1 252 ? 9.364 1.023 -13.372 1.00 79.81 252 GLN A N 1
ATOM 1870 C CA . GLN A 1 252 ? 9.311 -0.345 -12.871 1.00 79.81 252 GLN A CA 1
ATOM 1871 C C . GLN A 1 252 ? 8.066 -0.581 -12.016 1.00 79.81 252 GLN A C 1
ATOM 1873 O O . GLN A 1 252 ? 7.589 0.297 -11.289 1.00 79.81 252 GLN A O 1
ATOM 1878 N N . LEU A 1 253 ? 7.549 -1.803 -12.116 1.00 83.75 253 LEU A N 1
ATOM 1879 C CA . LEU A 1 253 ? 6.396 -2.284 -11.376 1.00 83.75 253 LEU A CA 1
ATOM 1880 C C . LEU A 1 253 ? 6.721 -3.670 -10.832 1.00 83.75 253 LEU A C 1
ATOM 1882 O O . LEU A 1 253 ? 6.978 -4.597 -11.595 1.00 83.75 253 LEU A O 1
ATOM 1886 N N . GLN A 1 254 ? 6.672 -3.810 -9.513 1.00 88.00 254 GLN A N 1
ATOM 1887 C CA . GLN A 1 254 ? 6.848 -5.081 -8.825 1.00 88.00 254 GLN A CA 1
ATOM 1888 C C . GLN A 1 254 ? 5.524 -5.500 -8.194 1.00 88.00 254 GLN A C 1
ATOM 1890 O O . GLN A 1 254 ? 4.922 -4.733 -7.441 1.00 88.00 254 GLN A O 1
ATOM 1895 N N . THR A 1 255 ? 5.092 -6.731 -8.466 1.00 90.69 255 THR A N 1
ATOM 1896 C CA . THR A 1 255 ? 3.898 -7.322 -7.848 1.00 90.69 255 THR A CA 1
ATOM 1897 C C . THR A 1 255 ? 4.300 -8.425 -6.877 1.00 90.69 255 THR A C 1
ATOM 1899 O O . THR A 1 255 ? 5.192 -9.225 -7.158 1.00 90.69 255 THR A O 1
ATOM 1902 N N . PHE A 1 256 ? 3.645 -8.442 -5.722 1.00 92.69 256 PHE A N 1
ATOM 1903 C CA . PHE A 1 256 ? 3.780 -9.449 -4.681 1.00 92.69 256 PHE A CA 1
ATOM 1904 C C . PHE A 1 256 ? 2.426 -10.110 -4.481 1.00 92.69 256 PHE A C 1
ATOM 1906 O O . PHE A 1 256 ? 1.458 -9.438 -4.123 1.00 92.69 256 PHE A O 1
ATOM 1913 N N . GLU A 1 257 ? 2.359 -11.416 -4.695 1.00 92.56 257 GLU A N 1
ATOM 1914 C CA . GLU A 1 257 ? 1.158 -12.197 -4.425 1.00 92.56 257 GLU A CA 1
ATOM 1915 C C . GLU A 1 257 ? 1.160 -12.675 -2.975 1.00 92.56 257 GLU A C 1
ATOM 1917 O O . GLU A 1 257 ? 2.204 -13.008 -2.401 1.00 92.56 257 GLU A O 1
ATOM 1922 N N . ARG A 1 258 ? -0.021 -12.684 -2.363 1.00 84.69 258 ARG A N 1
ATOM 1923 C CA . ARG A 1 258 ? -0.212 -13.292 -1.053 1.00 84.69 258 ARG A CA 1
ATOM 1924 C C . ARG A 1 258 ? -0.081 -14.819 -1.208 1.00 84.69 258 ARG A C 1
ATOM 1926 O O . ARG A 1 258 ? -0.752 -15.369 -2.080 1.00 84.69 258 ARG A O 1
ATOM 1933 N N . PRO A 1 259 ? 0.746 -15.487 -0.383 1.00 70.44 259 PRO A N 1
ATOM 1934 C CA . PRO A 1 259 ? 0.873 -16.943 -0.406 1.00 70.44 259 PRO A CA 1
ATOM 1935 C C . PRO A 1 259 ? -0.400 -17.666 0.054 1.00 70.44 259 PRO A C 1
ATOM 1937 O O . PRO A 1 259 ? -1.233 -17.049 0.768 1.00 70.44 259 PRO A O 1
#